Protein 5OFK (pdb70)

Secondary structure (DSSP, 8-state):
-----TTSPPHHHHTTTT-EEEEEE-GGGGG-HHHHHHHHHH-SEEEESSTTSHHHHEEEEETTEEEE--HHHHHHHHHHHHTT-EEEEEEEEESSSS-GGGGB-TTSPBPPHHHHHHHHHHHHHHHHHHTTTT-SEEEEEES-B-TTSTT-B---HHHHHHTTHHHHHHHHHHHHH-TTSEEEEEES-TTSHHHHHHHHHHHHHHHHTT----EEEE--EEESSSS-HHHHHHHHHHHTTSTT-EEEEEEEEEESS-TT-----SS--HHHHHHHHHHHHHHHHHHGGGTTTEEEEEES-SSGGG-HHHHHHTS----SSB-TTSPBPHHHHHHHHH-

Sequence (339 aa):
DKKMMPDWNIPSLYEESYKNDFRIGVAIPAKCLSNDTDRRRMVLKHFNSITAENEMKPESLLAGQTSSTGLNNYRFSSTADTTFVDDFANTTNNIGIRGHTLVWHSSQTTPDWFFKDSSSSGQRLTKDALLARLKQYIYDVVGRYKGKVYAWDVVNQAIDENNQSSDGYRRSTWYEEICGPEYIEKAFIWAHEADPNNAKLFYNDYNTEIISSKKRDFIYNMMVKNLKSSKKGIPIHGIGMQCCHINVNWPSVSSSEEIENSIKKLFSSSIPGIEIIHITQLDMSLYNYGSSENYSSSTPPQDLLQKQAQQKYKEELFTMLKKYTNVVKCVTFWGLKKDDYSWLRSSFNGKNDWPLLLFEDYSAKPAYWAVIEAS

Foldseek 3Di:
DFDADLPDAAQQVLCVVFAFEEAEDELVLLVDVVSLSLRLRHGQEYEHLQCLAQLNFFDQADQVATDGDCPSVVSVLVSNVVSNGAYERPALAELPNHDPCLQDHPVRHGDAQVVSLVRSLVSLLVSLLVCAPRHQEYQQAEAQFDLVDPLGGDPGPNCVRHNPVSVLSSQVSNCVSHVRHAYEHEYEPCLVPSNVVSVLVVVLVSVVVPRRHQEYEYQAAEALPDDALVSVLVSCVSNVPRPRYAYEPAEHWYWLDDPPDPDADPDDDVVSLVSLQVRLLVNLLSSSVVSVGHHYYYHHHQFQVGDPVCVVVVGGTGIDQAYPSNHGTSNVVSSSVSD

Solvent-accessible surface area: 13868 Å² total; per-residue (Å²): 169,121,123,30,65,64,138,26,59,18,2,52,77,35,0,140,134,28,11,110,0,0,0,1,0,23,34,122,1,15,104,62,128,24,1,92,132,3,0,54,41,2,8,31,0,0,0,0,21,54,30,0,12,4,68,31,1,3,56,16,40,67,103,125,13,22,68,49,137,29,89,65,1,33,70,0,2,79,10,0,58,102,45,139,23,15,0,1,0,3,0,3,2,26,75,39,52,17,31,102,75,3,12,79,54,72,101,47,122,131,18,93,81,115,41,0,15,63,25,0,80,64,2,0,82,60,0,1,32,118,7,118,57,101,2,48,0,1,1,0,1,3,22,3,2,23,39,102,51,117,65,0,46,45,100,13,36,6,33,106,22,1,21,57,45,6,3,39,61,0,0,58,30,0,57,97,14,3,77,114,3,87,0,0,0,0,1,67,55,1,16,59,65,112,3,18,64,48,0,40,68,14,0,77,85,12,54,92,132,61,13,23,0,44,0,1,0,0,1,6,50,11,11,6,60,105,2,58,8,66,65,0,44,55,0,0,112,50,0,38,67,4,110,59,10,24,0,2,1,1,9,0,1,0,12,3,10,80,207,82,34,112,94,99,55,96,98,34,34,145,106,30,8,86,92,0,8,123,20,0,78,95,1,0,59,11,0,68,140,36,38,114,9,0,75,0,0,0,2,14,5,4,6,0,60,43,5,76,13,48,102,130,76,61,36,56,1,3,0,1,6,5,45,67,50,19,30,26,0,40,0,0,122,8,0,27,106,12,59

Nearest PDB structures (foldseek):
  5ofl-assembly1_A  TM=1.002E+00  e=4.259E-74  Caldicellulosiruptor bescii DSM 6725
  5ofj-assembly1_A  TM=1.002E+00  e=1.482E-73  Caldicellulosiruptor bescii DSM 6725
  6d5c-assembly3_C  TM=1.000E+00  e=1.194E-67  Anaerocellum danielii
  8bbi-assembly2_B  TM=9.800E-01  e=4.459E-53  Pseudothermotoga thermarum DSM 5069
  7nl2-assembly2_B  TM=9.805E-01  e=2.648E-52  Pseudothermotoga thermarum DSM 5069

Radius of gyration: 19.67 Å; Cα contacts (8 Å, |Δi|>4): 689; chains: 1; bounding box: 50×52×48 Å

Organism: Caldicellulosiruptor bescii (strain ATCC BAA-1888 / DSM 6725 / KCTC 15123 / Z-1320) (NCBI:txid521460)

InterPro domains:
  IPR000556 Glycoside hydrolase, 48F [PF02011] (853-1475)
  IPR000556 Glycoside hydrolase, 48F [PR00844] (876-901)
  IPR000556 Glycoside hydrolase, 48F [PR00844] (902-919)
  IPR000556 Glycoside hydrolase, 48F [PR00844] (1016-1040)
  IPR000556 Glycoside hydrolase, 48F [PR00844] (1061-1088)
  IPR000556 Glycoside hydrolase, 48F [PR00844] (1132-1151)
  IPR000556 Glycoside hydrolase, 48F [PR00844] (1200-1223)
  IPR000556 Glycoside hydrolase, 48F [PR00844] (1246-1272)
  IPR000556 Glycoside hydrolase, 48F [PR00844] (1301-1321)
  IPR000556 Glycoside hydrolase, 48F [PR00844] (1408-1436)
  IPR001000 Glycoside hydrolase family 10 domain [PF00331] (45-371)
  IPR001000 Glycoside hydrolase family 10 domain [PS51760] (39-372)
  IPR001000 Glycoside hydrolase family 10 domain [SM00633] (86-373)
  IPR001956 Carbohydrate-binding module 3 [PF00942] (435-578)
  IPR001956 Carbohydrate-binding module 3 [PF00942] (634-777)
  IPR001956 Carbohydrate-binding module 3 [PS51172] (429-582)
  IPR001956 Carbohydrate-binding module 3 [PS51172] (628-781)
  IPR001956 Carbohydrate-binding module 3 [SM01067] (435-517)
  IPR001956 Carbohydrate-binding module 3 [SM01067] (634-716)
  IPR008928 Six-hairpin glycosidase superfamily [SSF48208] (851-1477)

CATH classification: 3.20.20.80

Structure (mmCIF, N/CA/C/O backbone):
data_5OFK
#
_entry.id   5OFK
#
_cell.length_a   183.611
_cell.length_b   183.611
_cell.length_c   56.235
_cell.angle_alpha   90.00
_cell.angle_beta   90.00
_cell.angle_gamma   90.00
#
_symmetry.space_group_name_H-M   'I 4 2 2'
#
loop_
_entity.id
_entity.type
_entity.pdbx_description
1 polymer 'Glycoside hydrolase family 48'
2 branched beta-D-xylopyranose-(1-4)-beta-D-xylopyranose-(1-4)-beta-D-xylopyranose-(1-4)-beta-D-xylopyranose-(1-4)-beta-D-xylopyranose-(1-4)-beta-D-xylopyranose-(1-4)-beta-D-xylopyranose
3 non-polymer 'SULFATE ION'
4 non-polymer (4S)-2-METHYL-2,4-PENTANEDIOL
5 non-polymer "PIPERAZINE-N,N'-BIS(2-ETHANESULFONIC ACID)"
6 water water
#
loop_
_atom_site.group_PDB
_atom_site.id
_atom_site.type_symbol
_atom_site.label_atom_id
_atom_site.label_alt_id
_atom_site.label_comp_id
_atom_site.label_asym_id
_atom_site.label_entity_id
_atom_site.label_seq_id
_atom_site.pdbx_PDB_ins_code
_atom_site.Cartn_x
_atom_site.Cartn_y
_atom_site.Cartn_z
_atom_site.occupancy
_atom_site.B_iso_or_equiv
_atom_site.auth_seq_id
_atom_site.auth_comp_id
_atom_site.auth_asym_id
_atom_site.auth_atom_id
_atom_site.pdbx_PDB_model_num
ATOM 1 N N . ASP A 1 1 ? 13.804 107.854 49.352 1.00 39.74 -2 ASP A N 1
ATOM 2 C CA . ASP A 1 1 ? 13.905 107.739 50.801 1.00 31.35 -2 ASP A CA 1
ATOM 3 C C . ASP A 1 1 ? 14.998 108.667 51.334 1.00 33.97 -2 ASP A C 1
ATOM 4 O O . ASP A 1 1 ? 15.781 109.216 50.561 1.00 52.27 -2 ASP A O 1
ATOM 9 N N . LYS A 1 2 ? 15.058 108.820 52.655 1.00 27.60 -1 LYS A N 1
ATOM 10 C CA A LYS A 1 2 ? 15.959 109.801 53.244 0.50 20.35 -1 LYS A CA 1
ATOM 11 C CA B LYS A 1 2 ? 15.960 109.793 53.257 0.50 20.29 -1 LYS A CA 1
ATOM 12 C C . LYS A 1 2 ? 17.411 109.362 53.089 1.00 18.52 -1 LYS A C 1
ATOM 13 O O . LYS A 1 2 ? 17.752 108.183 53.247 1.00 18.56 -1 LYS A O 1
ATOM 48 N N . MET A 1 3 ? 18.264 110.325 52.754 1.00 15.62 0 MET A N 1
ATOM 49 C CA A MET A 1 3 ? 19.686 110.074 52.519 0.61 16.80 0 MET A CA 1
ATOM 50 C CA B MET A 1 3 ? 19.686 110.072 52.520 0.39 15.71 0 MET A CA 1
ATOM 51 C C . MET A 1 3 ? 20.562 111.109 53.226 1.00 14.37 0 MET A C 1
ATOM 52 O O . MET A 1 3 ? 21.418 111.741 52.609 1.00 14.37 0 MET A O 1
ATOM 77 N N . PRO A 1 4 ? 20.390 111.292 54.530 1.00 13.56 1 PRO A N 1
ATOM 78 C CA . PRO A 1 4 ? 21.335 112.149 55.253 1.00 13.05 1 PRO A CA 1
ATOM 79 C C . PRO A 1 4 ? 22.688 111.474 55.280 1.00 15.32 1 PRO A C 1
ATOM 80 O O . PRO A 1 4 ? 22.780 110.243 55.336 1.00 16.81 1 PRO A O 1
ATOM 91 N N . ASP A 1 5 ? 23.750 112.273 55.225 1.00 12.88 2 ASP A N 1
ATOM 92 C CA . ASP A 1 5 ? 25.107 111.742 55.380 1.00 13.28 2 ASP A CA 1
ATOM 93 C C . ASP A 1 5 ? 25.684 112.309 56.665 1.00 12.35 2 ASP A C 1
ATOM 94 O O . ASP A 1 5 ? 25.990 113.501 56.752 1.00 13.02 2 ASP A O 1
ATOM 103 N N . TRP A 1 6 ? 25.801 111.457 57.672 1.00 12.93 3 TRP A N 1
ATOM 104 C CA . TRP A 1 6 ? 26.252 111.897 58.982 1.00 12.71 3 TRP A CA 1
ATOM 105 C C . TRP A 1 6 ? 27.751 112.144 59.054 1.00 14.69 3 TRP A C 1
ATOM 106 O O . TRP A 1 6 ? 28.236 112.619 60.096 1.00 12.41 3 TRP A O 1
ATOM 127 N N . ASN A 1 7 ? 28.498 111.867 57.984 1.00 12.44 4 ASN A N 1
ATOM 128 C CA . ASN A 1 7 ? 29.952 111.920 58.047 1.00 11.86 4 ASN A CA 1
ATOM 129 C C . ASN A 1 7 ? 30.591 113.032 57.227 1.00 13.08 4 ASN A C 1
ATOM 130 O O . ASN A 1 7 ? 31.819 113.168 57.256 1.00 16.33 4 ASN A O 1
ATOM 141 N N . ILE A 1 8 ? 29.814 113.830 56.510 1.00 12.03 5 ILE A N 1
ATOM 142 C CA . ILE A 1 8 ? 30.386 114.915 55.719 1.00 12.65 5 ILE A CA 1
ATOM 143 C C . ILE A 1 8 ? 30.749 116.073 56.651 1.00 11.46 5 ILE A C 1
ATOM 144 O O . ILE A 1 8 ? 30.290 116.124 57.807 1.00 12.28 5 ILE A O 1
ATOM 160 N N . PRO A 1 9 ? 31.554 117.029 56.211 1.00 11.00 6 PRO A N 1
ATOM 161 C CA . PRO A 1 9 ? 31.999 118.080 57.138 1.00 12.09 6 PRO A CA 1
ATOM 162 C C . PRO A 1 9 ? 30.845 118.859 57.763 1.00 12.26 6 PRO A C 1
ATOM 163 O O . PRO A 1 9 ? 29.858 119.206 57.104 1.00 11.11 6 PRO A O 1
ATOM 174 N N . SER A 1 10 ? 30.997 119.166 59.055 1.00 10.18 7 SER A N 1
ATOM 175 C CA . SER A 1 10 ? 30.043 120.012 59.753 1.00 10.52 7 SER A CA 1
ATOM 176 C C . SER A 1 10 ? 30.198 121.467 59.310 1.00 9.72 7 SER A C 1
ATOM 177 O O . SER A 1 10 ? 31.301 122.023 59.317 1.00 10.55 7 SER A O 1
ATOM 185 N N . LEU A 1 11 ? 29.078 122.092 58.959 1.00 9.48 8 LEU A N 1
ATOM 186 C CA . LEU A 1 11 ? 29.103 123.497 58.561 1.00 10.30 8 LEU A CA 1
ATOM 187 C C . LEU A 1 11 ? 29.696 124.376 59.665 1.00 9.16 8 LEU A C 1
ATOM 188 O O . LEU A 1 11 ? 30.637 125.147 59.433 1.00 10.34 8 LEU A O 1
ATOM 204 N N . TYR A 1 12 ? 29.137 124.317 60.887 1.00 10.26 9 TYR A N 1
ATOM 205 C CA . TYR A 1 12 ? 29.648 125.229 61.915 1.00 10.73 9 TYR A CA 1
ATOM 206 C C . TYR A 1 12 ? 31.094 124.920 62.259 1.00 11.14 9 TYR A C 1
ATOM 207 O O . TYR A 1 12 ? 31.884 125.838 62.507 1.00 10.86 9 TYR A O 1
ATOM 225 N N . GLU A 1 13 ? 31.479 123.644 62.277 1.00 10.66 10 GLU A N 1
ATOM 226 C CA A GLU A 1 13 ? 32.867 123.338 62.600 0.40 10.59 10 GLU A CA 1
ATOM 227 C CA B GLU A 1 13 ? 32.865 123.328 62.597 0.60 10.51 10 GLU A CA 1
ATOM 228 C C . GLU A 1 13 ? 33.808 123.919 61.557 1.00 12.20 10 GLU A C 1
ATOM 229 O O . GLU A 1 13 ? 34.892 124.402 61.898 1.00 12.36 10 GLU A O 1
ATOM 252 N N . SER A 1 14 ? 33.404 123.884 60.284 1.00 11.98 11 SER A N 1
ATOM 253 C CA . SER A 1 14 ? 34.217 124.418 59.200 1.00 11.60 11 SER A CA 1
ATOM 254 C C . SER A 1 14 ? 34.413 125.922 59.303 1.00 13.21 11 SER A C 1
ATOM 255 O O . SER A 1 14 ? 35.375 126.456 58.727 1.00 14.50 11 SER A O 1
ATOM 263 N N . TYR A 1 15 ? 33.536 126.615 60.047 1.00 12.01 12 TYR A N 1
ATOM 264 C CA . TYR A 1 15 ? 33.605 128.060 60.247 1.00 11.70 12 TYR A CA 1
ATOM 265 C C . TYR A 1 15 ? 33.882 128.437 61.708 1.00 11.24 12 TYR A C 1
ATOM 266 O O . TYR A 1 15 ? 33.640 129.576 62.127 1.00 12.78 12 TYR A O 1
ATOM 284 N N . LYS A 1 16 ? 34.421 127.518 62.508 1.00 13.26 13 LYS A N 1
ATOM 285 C CA . LYS A 1 16 ? 34.438 127.732 63.958 1.00 14.63 13 LYS A CA 1
ATOM 286 C C . LYS A 1 16 ? 35.283 128.930 64.372 1.00 14.91 13 LYS A C 1
ATOM 287 O O . LYS A 1 16 ? 35.020 129.532 65.419 1.00 17.43 13 LYS A O 1
ATOM 306 N N . ASN A 1 17 ? 36.292 129.279 63.595 1.00 15.75 14 ASN A N 1
ATOM 307 C CA . ASN A 1 17 ? 37.107 130.441 63.908 1.00 18.17 14 ASN A CA 1
ATOM 308 C C . ASN A 1 17 ? 36.615 131.705 63.233 1.00 18.31 14 ASN A C 1
ATOM 309 O O . ASN A 1 17 ? 37.236 132.762 63.403 1.00 21.49 14 ASN A O 1
ATOM 320 N N . ASP A 1 18 ? 35.508 131.628 62.493 1.00 12.88 15 ASP A N 1
ATOM 321 C CA . ASP A 1 18 ? 35.010 132.751 61.710 1.00 13.66 15 ASP A CA 1
ATOM 322 C C . ASP A 1 18 ? 33.732 133.331 62.295 1.00 13.62 15 ASP A C 1
ATOM 323 O O . ASP A 1 18 ? 33.684 134.517 62.632 1.00 14.55 15 ASP A O 1
ATOM 332 N N . PHE A 1 19 ? 32.686 132.519 62.418 1.00 11.70 16 PHE A N 1
ATOM 333 C CA . PHE A 1 19 ? 31.390 132.969 62.909 1.00 11.16 16 PHE A CA 1
ATOM 334 C C . PHE A 1 19 ? 30.514 131.754 63.171 1.00 10.30 16 PHE A C 1
ATOM 335 O O . PHE A 1 19 ? 30.764 130.673 62.630 1.00 11.15 16 PHE A O 1
ATOM 352 N N . ARG A 1 20 ? 29.499 131.924 64.021 1.00 9.77 17 ARG A N 1
ATOM 353 C CA . ARG A 1 20 ? 28.533 130.855 64.204 1.00 10.25 17 ARG A CA 1
ATOM 354 C C . ARG A 1 20 ? 27.802 130.606 62.900 1.00 10.43 17 ARG A C 1
ATOM 355 O O . ARG A 1 20 ? 27.671 131.509 62.065 1.00 9.77 17 ARG A O 1
ATOM 376 N N . ILE A 1 21 ? 27.331 129.368 62.720 1.00 9.65 18 ILE A N 1
ATOM 377 C CA . ILE A 1 21 ? 26.489 128.993 61.591 1.00 8.77 18 ILE A CA 1
ATOM 378 C C . ILE A 1 21 ? 25.184 128.483 62.184 1.00 9.67 18 ILE A C 1
ATOM 379 O O . ILE A 1 21 ? 25.192 127.505 62.948 1.00 9.84 18 ILE A O 1
ATOM 395 N N . GLY A 1 22 ? 24.062 129.126 61.834 1.00 9.09 19 GLY A N 1
ATOM 396 C CA . GLY A 1 22 ? 22.787 128.823 62.437 1.00 9.09 19 GLY A CA 1
ATOM 397 C C . GLY A 1 22 ? 21.746 128.389 61.425 1.00 8.52 19 GLY A C 1
ATOM 398 O O . GLY A 1 22 ? 21.920 128.488 60.200 1.00 8.89 19 GLY A O 1
ATOM 402 N N . VAL A 1 23 ? 20.638 127.895 61.965 1.00 8.12 20 VAL A N 1
ATOM 403 C CA . VAL A 1 23 ? 19.506 127.475 61.143 1.00 9.19 20 VAL A CA 1
ATOM 404 C C . VAL A 1 23 ? 18.191 127.846 61.815 1.00 9.41 20 VAL A C 1
ATOM 405 O O . VAL A 1 23 ? 18.029 127.716 63.037 1.00 8.98 20 VAL A O 1
ATOM 418 N N . ALA A 1 24 ? 17.251 128.312 61.004 1.00 7.90 21 ALA A N 1
ATOM 419 C CA . ALA A 1 24 ? 15.873 128.515 61.437 1.00 8.37 21 ALA A CA 1
ATOM 420 C C . ALA A 1 24 ? 15.099 127.223 61.272 1.00 8.66 21 ALA A C 1
ATOM 421 O O . ALA A 1 24 ? 15.127 126.612 60.202 1.00 9.64 21 ALA A O 1
ATOM 428 N N . ILE A 1 25 ? 14.369 126.848 62.322 1.00 8.70 22 ILE A N 1
ATOM 429 C CA . ILE A 1 25 ? 13.595 125.614 62.300 1.00 8.91 22 ILE A CA 1
ATOM 430 C C . ILE A 1 25 ? 12.266 125.826 62.985 1.00 8.59 22 ILE A C 1
ATOM 431 O O . ILE A 1 25 ? 12.156 126.593 63.953 1.00 9.64 22 ILE A O 1
ATOM 447 N N . PRO A 1 26 ? 11.235 125.122 62.520 1.00 8.95 23 PRO A N 1
ATOM 448 C CA . PRO A 1 26 ? 9.955 125.074 63.216 1.00 10.94 23 PRO A CA 1
ATOM 449 C C . PRO A 1 26 ? 9.960 123.985 64.282 1.00 10.71 23 PRO A C 1
ATOM 450 O O . PRO A 1 26 ? 10.848 123.135 64.361 1.00 11.13 23 PRO A O 1
ATOM 461 N N . ALA A 1 27 ? 8.903 124.001 65.094 1.00 11.59 24 ALA A N 1
ATOM 462 C CA . ALA A 1 27 ? 8.845 123.118 66.258 1.00 13.68 24 ALA A CA 1
ATOM 463 C C . ALA A 1 27 ? 8.893 121.644 65.867 1.00 13.10 24 ALA A C 1
ATOM 464 O O . ALA A 1 27 ? 9.460 120.837 66.611 1.00 14.11 24 ALA A O 1
ATOM 471 N N . LYS A 1 28 ? 8.317 121.279 64.717 1.00 13.19 25 LYS A N 1
ATOM 472 C CA . LYS A 1 28 ? 8.312 119.874 64.322 1.00 15.40 25 LYS A CA 1
ATOM 473 C C . LYS A 1 28 ? 9.724 119.299 64.283 1.00 14.30 25 LYS A C 1
ATOM 474 O O . LYS A 1 28 ? 9.909 118.103 64.566 1.00 15.80 25 LYS A O 1
ATOM 493 N N . CYS A 1 29 ? 10.743 120.121 63.968 1.00 12.86 26 CYS A N 1
ATOM 494 C CA . CYS A 1 29 ? 12.098 119.595 63.869 1.00 12.25 26 CYS A CA 1
ATOM 495 C C . CYS A 1 29 ? 12.612 119.114 65.215 1.00 18.63 26 CYS A C 1
ATOM 496 O O . CYS A 1 29 ? 13.460 118.219 65.267 1.00 37.78 26 CYS A O 1
ATOM 504 N N . LEU A 1 30 ? 12.120 119.696 66.311 1.00 15.09 27 LEU A N 1
ATOM 505 C CA . LEU A 1 30 ? 12.598 119.317 67.630 1.00 16.97 27 LEU A CA 1
ATOM 506 C C . LEU A 1 30 ? 12.084 117.952 68.054 1.00 25.41 27 LEU A C 1
ATOM 507 O O . LEU A 1 30 ? 12.592 117.391 69.025 1.00 38.14 27 LEU A O 1
ATOM 523 N N . SER A 1 31 ? 11.081 117.415 67.370 1.00 18.23 28 SER A N 1
ATOM 524 C CA . SER A 1 31 ? 10.560 116.097 67.718 1.00 21.66 28 SER A CA 1
ATOM 525 C C . SER A 1 31 ? 10.783 115.083 66.601 1.00 25.77 28 SER A C 1
ATOM 526 O O . SER A 1 31 ? 10.139 114.027 66.583 1.00 30.23 28 SER A O 1
ATOM 534 N N . ASN A 1 32 ? 11.691 115.377 65.670 1.00 14.81 29 ASN A N 1
ATOM 535 C CA . ASN A 1 32 ? 12.000 114.485 64.562 1.00 13.34 29 ASN A CA 1
ATOM 536 C C . ASN A 1 32 ? 13.464 114.094 64.707 1.00 13.45 29 ASN A C 1
ATOM 537 O O . ASN A 1 32 ? 14.331 114.966 64.763 1.00 13.26 29 ASN A O 1
ATOM 548 N N . ASP A 1 33 ? 13.747 112.799 64.829 1.00 14.97 30 ASP A N 1
ATOM 549 C CA . ASP A 1 33 ? 15.117 112.407 65.164 1.00 14.81 30 ASP A CA 1
ATOM 550 C C . ASP A 1 33 ? 16.106 112.808 64.073 1.00 13.14 30 ASP A C 1
ATOM 551 O O . ASP A 1 33 ? 17.245 113.202 64.379 1.00 14.43 30 ASP A O 1
ATOM 560 N N . THR A 1 34 ? 15.724 112.667 62.796 1.00 12.91 31 THR A N 1
ATOM 561 C CA . THR A 1 34 ? 16.660 113.036 61.735 1.00 14.02 31 THR A CA 1
ATOM 562 C C . THR A 1 34 ? 16.910 114.540 61.725 1.00 13.42 31 THR A C 1
ATOM 563 O O . THR A 1 34 ? 18.052 114.992 61.577 1.00 12.91 31 THR A O 1
ATOM 574 N N . ASP A 1 35 ? 15.848 115.340 61.843 1.00 12.95 32 ASP A N 1
ATOM 575 C CA . ASP A 1 35 ? 16.022 116.788 61.857 1.00 11.55 32 ASP A CA 1
ATOM 576 C C . ASP A 1 35 ? 16.911 117.223 63.012 1.00 11.77 32 ASP A C 1
ATOM 577 O O . ASP A 1 35 ? 17.803 118.068 62.843 1.00 11.59 32 ASP A O 1
ATOM 586 N N . ARG A 1 36 ? 16.651 116.688 64.207 1.00 11.03 33 ARG A N 1
ATOM 587 C CA A ARG A 1 36 ? 17.414 117.079 65.383 0.45 10.85 33 ARG A CA 1
ATOM 588 C CA B ARG A 1 36 ? 17.417 117.074 65.388 0.55 10.78 33 ARG A CA 1
ATOM 589 C C . ARG A 1 36 ? 18.892 116.764 65.201 1.00 10.44 33 ARG A C 1
ATOM 590 O O . ARG A 1 36 ? 19.767 117.582 65.526 1.00 10.91 33 ARG A O 1
ATOM 629 N N . ARG A 1 37 ? 19.194 115.564 64.703 1.00 12.37 34 ARG A N 1
ATOM 630 C CA . ARG A 1 37 ? 20.588 115.170 64.535 1.00 11.66 34 ARG A CA 1
ATOM 631 C C . ARG A 1 37 ? 21.263 116.049 63.489 1.00 11.46 34 ARG A C 1
ATOM 632 O O . ARG A 1 37 ? 22.423 116.456 63.663 1.00 11.85 34 ARG A O 1
ATOM 653 N N . MET A 1 38 ? 20.543 116.382 62.412 1.00 10.19 35 MET A N 1
ATOM 654 C CA . MET A 1 38 ? 21.112 117.223 61.361 1.00 11.68 35 MET A CA 1
ATOM 655 C C . MET A 1 38 ? 21.364 118.633 61.856 1.00 9.95 35 MET A C 1
ATOM 656 O O . MET A 1 38 ? 22.404 119.223 61.540 1.00 10.51 35 MET A O 1
ATOM 670 N N . VAL A 1 39 ? 20.418 119.188 62.623 1.00 9.49 36 VAL A N 1
ATOM 671 C CA . VAL A 1 39 ? 20.609 120.503 63.230 1.00 9.48 36 VAL A CA 1
ATOM 672 C C . VAL A 1 39 ? 21.854 120.511 64.088 1.00 9.81 36 VAL A C 1
ATOM 673 O O . VAL A 1 39 ? 22.699 121.401 63.964 1.00 10.66 36 VAL A O 1
ATOM 686 N N . LEU A 1 40 ? 21.993 119.520 64.974 1.00 10.25 37 LEU A N 1
ATOM 687 C CA . LEU A 1 40 ? 23.120 119.545 65.892 1.00 10.43 37 LEU A CA 1
ATOM 688 C C . LEU A 1 40 ? 24.436 119.209 65.202 1.00 10.35 37 LEU A C 1
ATOM 689 O O . LEU A 1 40 ? 25.501 119.606 65.688 1.00 11.67 37 LEU A O 1
ATOM 705 N N . LYS A 1 41 ? 24.399 118.444 64.099 1.00 10.05 38 LYS A N 1
ATOM 706 C CA . LYS A 1 41 ? 25.620 118.166 63.358 1.00 9.13 38 LYS A CA 1
ATOM 707 C C . LYS A 1 41 ? 26.215 119.440 62.777 1.00 11.11 38 LYS A C 1
ATOM 708 O O . LYS A 1 41 ? 27.440 119.637 62.823 1.00 10.69 38 LYS A O 1
ATOM 727 N N . HIS A 1 42 ? 25.376 120.292 62.185 1.00 10.14 39 HIS A N 1
ATOM 728 C CA . HIS A 1 42 ? 25.845 121.372 61.325 1.00 10.07 39 HIS A CA 1
ATOM 729 C C . HIS A 1 42 ? 25.759 122.762 61.925 1.00 9.53 39 HIS A C 1
ATOM 730 O O . HIS A 1 42 ? 26.418 123.665 61.407 1.00 9.43 39 HIS A O 1
ATOM 744 N N . PHE A 1 43 ? 24.956 122.972 62.956 1.00 8.90 40 PHE A N 1
ATOM 745 C CA . PHE A 1 43 ? 24.634 124.330 63.393 1.00 8.94 40 PHE A CA 1
ATOM 746 C C . PHE A 1 43 ? 24.924 124.517 64.869 1.00 9.60 40 PHE A C 1
ATOM 747 O O . PHE A 1 43 ? 24.634 123.635 65.677 1.00 9.78 40 PHE A O 1
ATOM 764 N N . ASN A 1 44 ? 25.501 125.668 65.223 1.00 9.35 41 ASN A N 1
ATOM 765 C CA . ASN A 1 44 ? 25.734 126.040 66.619 1.00 8.96 41 ASN A CA 1
ATOM 766 C C . ASN A 1 44 ? 24.906 127.260 67.039 1.00 9.49 41 ASN A C 1
ATOM 767 O O . ASN A 1 44 ? 25.166 127.897 68.070 1.00 9.58 41 ASN A O 1
ATOM 778 N N . SER A 1 45 ? 23.857 127.553 66.283 1.00 9.22 42 SER A N 1
ATOM 779 C CA . SER A 1 45 ? 22.831 128.520 66.623 1.00 8.55 42 SER A CA 1
ATOM 780 C C . SER A 1 45 ? 21.547 128.071 65.938 1.00 9.02 42 SER A C 1
ATOM 781 O O . SER A 1 45 ? 21.585 127.485 64.854 1.00 8.59 42 SER A O 1
ATOM 789 N N . ILE A 1 46 ? 20.418 128.292 66.602 1.00 8.06 43 ILE A N 1
ATOM 790 C CA . ILE A 1 46 ? 19.111 128.133 65.981 1.00 7.77 43 ILE A CA 1
ATOM 791 C C . ILE A 1 46 ? 18.299 129.407 66.179 1.00 8.77 43 ILE A C 1
ATOM 792 O O . ILE A 1 46 ? 18.539 130.205 67.104 1.00 9.52 43 ILE A O 1
ATOM 808 N N . THR A 1 47 ? 17.304 129.569 65.299 1.00 8.04 44 THR A N 1
ATOM 809 C CA . THR A 1 47 ? 16.256 130.566 65.435 1.00 8.52 44 THR A CA 1
ATOM 810 C C . THR A 1 47 ? 14.942 129.829 65.293 1.00 7.68 44 THR A C 1
ATOM 811 O O . THR A 1 47 ? 14.822 128.945 64.430 1.00 9.34 44 THR A O 1
ATOM 822 N N . ALA A 1 48 ? 13.955 1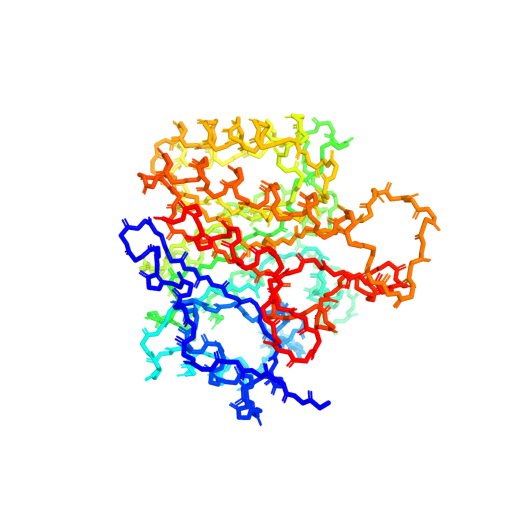30.156 66.142 1.00 8.76 45 ALA A N 1
ATOM 823 C CA . ALA A 1 48 ? 12.629 129.606 65.928 1.00 8.89 45 ALA A CA 1
ATOM 824 C C . ALA A 1 48 ? 12.006 130.281 64.712 1.00 8.52 45 ALA A C 1
ATOM 825 O O . ALA A 1 48 ? 11.982 131.507 64.613 1.00 9.21 45 ALA A O 1
ATOM 832 N N . GLU A 1 49 ? 11.542 129.484 63.753 1.00 8.59 46 GLU A N 1
ATOM 833 C CA . GLU A 1 49 ? 11.035 130.069 62.513 1.00 8.28 46 GLU A CA 1
ATOM 834 C C . GLU A 1 49 ? 9.808 130.940 62.747 1.00 8.57 46 GLU A C 1
ATOM 835 O O . GLU A 1 49 ? 9.628 131.987 62.102 1.00 9.13 46 GLU A O 1
ATOM 847 N N . ASN A 1 50 ? 8.943 130.513 63.667 1.00 8.97 47 ASN A N 1
ATOM 848 C CA . ASN A 1 50 ? 7.724 131.255 63.990 1.00 9.09 47 ASN A CA 1
ATOM 849 C C . ASN A 1 50 ? 7.393 131.308 65.458 1.00 8.89 47 ASN A C 1
ATOM 850 O O . ASN A 1 50 ? 6.618 132.193 65.866 1.00 8.59 47 ASN A O 1
ATOM 861 N N . GLU A 1 51 ? 7.941 130.408 66.258 1.00 9.05 48 GLU A N 1
ATOM 862 C CA . GLU A 1 51 ? 7.414 130.093 67.576 1.00 8.98 48 GLU A CA 1
ATOM 863 C C . GLU A 1 51 ? 7.806 131.109 68.643 1.00 8.87 48 GLU A C 1
ATOM 864 O O . GLU A 1 51 ? 7.355 130.967 69.785 1.00 10.14 48 GLU A O 1
ATOM 876 N N . MET A 1 52 ? 8.625 132.106 68.321 1.00 8.72 49 MET A N 1
ATOM 877 C CA . MET A 1 52 ? 8.947 133.170 69.253 1.00 8.10 49 MET A CA 1
ATOM 878 C C . MET A 1 52 ? 8.462 134.527 68.759 1.00 7.81 49 MET A C 1
ATOM 879 O O . MET A 1 52 ? 8.797 135.547 69.358 1.00 8.35 49 MET A O 1
ATOM 893 N N . LYS A 1 53 ? 7.645 134.547 67.718 1.00 8.52 50 LYS A N 1
ATOM 894 C CA . LYS A 1 53 ? 7.012 135.764 67.253 1.00 8.73 50 LYS A CA 1
ATOM 895 C C . LYS A 1 53 ? 5.840 136.140 68.155 1.00 8.59 50 LYS A C 1
ATOM 896 O O . LYS A 1 53 ? 5.293 135.305 68.876 1.00 9.11 50 LYS A O 1
ATOM 915 N N . PRO A 1 54 ? 5.389 137.397 68.106 1.00 8.54 51 PRO A N 1
ATOM 916 C CA . PRO A 1 54 ? 4.315 137.822 69.030 1.00 9.32 51 PRO A CA 1
ATOM 917 C C . PRO A 1 54 ? 3.053 136.985 68.964 1.00 9.99 51 PRO A C 1
ATOM 918 O O . PRO A 1 54 ? 2.519 136.604 70.014 1.00 10.01 51 PRO A O 1
ATOM 929 N N . GLU A 1 55 ? 2.550 136.665 67.773 1.00 8.76 52 GLU A N 1
ATOM 930 C CA . GLU A 1 55 ? 1.321 135.883 67.720 1.00 9.87 52 GLU A CA 1
ATOM 931 C C . GLU A 1 55 ? 1.488 134.518 68.358 1.00 9.52 52 GLU A C 1
ATOM 932 O O . GLU A 1 55 ? 0.497 133.943 68.795 1.00 10.95 52 GLU A O 1
ATOM 944 N N . SER A 1 56 ? 2.717 133.984 68.401 1.00 9.27 53 SER A N 1
ATOM 945 C CA . SER A 1 56 ? 2.963 132.664 68.990 1.00 9.87 53 SER A CA 1
ATOM 946 C C . SER A 1 56 ? 3.029 132.712 70.506 1.00 9.66 53 SER A C 1
ATOM 947 O O . SER A 1 56 ? 2.578 131.763 71.169 1.00 12.63 53 SER A O 1
ATOM 955 N N . LEU A 1 57 ? 3.619 133.768 71.058 1.00 8.79 54 LEU A N 1
ATOM 956 C CA . LEU A 1 57 ? 3.754 133.892 72.504 1.00 9.38 54 LEU A CA 1
ATOM 957 C C . LEU A 1 57 ? 2.542 134.513 73.172 1.00 10.26 54 LEU A C 1
ATOM 958 O O . LEU A 1 57 ? 2.316 134.280 74.371 1.00 10.73 54 LEU A O 1
ATOM 974 N N . LEU A 1 58 ? 1.754 135.286 72.435 1.00 11.01 55 LEU A N 1
ATOM 975 C CA . LEU A 1 58 ? 0.568 135.915 73.004 1.00 10.04 55 LEU A CA 1
ATOM 976 C C . LEU A 1 58 ? -0.586 134.931 73.000 1.00 12.69 55 LEU A C 1
ATOM 977 O O . LEU A 1 58 ? -0.852 134.280 71.989 1.00 13.46 55 LEU A O 1
ATOM 993 N N . ALA A 1 59 ? -1.267 134.810 74.125 1.00 11.63 56 ALA A N 1
ATOM 994 C CA . ALA A 1 59 ? -2.489 134.032 74.195 1.00 11.96 56 ALA A CA 1
ATOM 995 C C . ALA A 1 59 ? -3.731 134.899 74.205 1.00 11.03 56 ALA A C 1
ATOM 996 O O . ALA A 1 59 ? -4.796 134.431 73.803 1.00 12.35 56 ALA A O 1
ATOM 1003 N N . GLY A 1 60 ? -3.651 136.121 74.705 1.00 12.14 57 GLY A N 1
ATOM 1004 C CA . GLY A 1 60 ? -4.824 136.953 74.816 1.00 10.45 57 GLY A CA 1
ATOM 1005 C C . GLY A 1 60 ? -4.540 138.136 75.715 1.00 10.70 57 GLY A C 1
ATOM 1006 O O . GLY A 1 60 ? -3.397 138.415 76.058 1.00 11.45 57 GLY A O 1
ATOM 1010 N N . GLN A 1 61 ? -5.604 138.822 76.080 1.00 12.80 58 GLN A N 1
ATOM 1011 C CA . GLN A 1 61 ? -5.500 139.955 76.991 1.00 12.87 58 GLN A CA 1
ATOM 1012 C C . GLN A 1 61 ? -6.731 139.976 77.869 1.00 14.46 58 GLN A C 1
ATOM 1013 O O . GLN A 1 61 ? -7.775 139.381 77.557 1.00 14.54 58 GLN A O 1
ATOM 1027 N N . THR A 1 62 ? -6.578 140.648 79.004 1.00 14.47 59 THR A N 1
ATOM 1028 C CA . THR A 1 62 ? -7.683 141.116 79.819 1.00 20.57 59 THR A CA 1
ATOM 1029 C C . THR A 1 62 ? -7.449 142.584 80.149 1.00 14.21 59 THR A C 1
ATOM 1030 O O . THR A 1 62 ? -6.469 143.193 79.744 1.00 16.83 59 THR A O 1
ATOM 1041 N N A SER A 1 63 ? -8.370 143.146 80.934 0.56 26.70 60 SER A N 1
ATOM 1042 N N B SER A 1 63 ? -8.364 143.167 80.926 0.44 24.54 60 SER A N 1
ATOM 1043 C CA A SER A 1 63 ? -8.250 144.538 81.338 0.56 28.97 60 SER A CA 1
ATOM 1044 C CA B SER A 1 63 ? -8.190 144.566 81.289 0.44 27.25 60 SER A CA 1
ATOM 1045 C C A SER A 1 63 ? -7.022 144.794 82.200 0.56 26.34 60 SER A C 1
ATOM 1046 C C B SER A 1 63 ? -6.923 144.793 82.099 0.44 26.65 60 SER A C 1
ATOM 1047 O O A SER A 1 63 ? -6.663 145.960 82.392 0.56 33.48 60 SER A O 1
ATOM 1048 O O B SER A 1 63 ? -6.425 145.924 82.139 0.44 28.30 60 SER A O 1
ATOM 1063 N N . THR A 1 64 ? -6.360 143.751 82.719 1.00 14.99 61 THR A N 1
ATOM 1064 C CA . THR A 1 64 ? -5.131 143.971 83.463 1.00 12.91 61 THR A CA 1
ATOM 1065 C C . THR A 1 64 ? -3.878 143.741 82.650 1.00 13.72 61 THR A C 1
ATOM 1066 O O . THR A 1 64 ? -2.795 144.061 83.131 1.00 17.80 61 THR A O 1
ATOM 1077 N N . GLY A 1 65 ? -3.977 143.205 81.452 1.00 13.18 62 GLY A N 1
ATOM 1078 C CA . GLY A 1 65 ? -2.812 143.100 80.596 1.00 16.05 62 GLY A CA 1
ATOM 1079 C C . GLY A 1 65 ? -2.792 141.806 79.805 1.00 11.35 62 GLY A C 1
ATOM 1080 O O . GLY A 1 65 ? -3.813 141.157 79.587 1.00 13.09 62 GLY A O 1
ATOM 1084 N N . LEU A 1 66 ? -1.598 141.416 79.394 1.00 12.46 63 LEU A N 1
ATOM 1085 C CA . LEU A 1 66 ? -1.413 140.335 78.447 1.00 10.19 63 LEU A CA 1
ATOM 1086 C C . LEU A 1 66 ? -1.337 138.972 79.120 1.00 12.06 63 LEU A C 1
ATOM 1087 O O . LEU A 1 66 ? -0.862 138.831 80.258 1.00 13.12 63 LEU A O 1
ATOM 1103 N N A ASN A 1 67 ? -1.846 137.962 78.406 0.52 11.28 64 ASN A N 1
ATOM 1104 N N B ASN A 1 67 ? -1.795 137.954 78.399 0.48 10.08 64 ASN A N 1
ATOM 1105 C CA A ASN A 1 67 ? -1.717 136.541 78.710 0.52 11.93 64 ASN A CA 1
ATOM 1106 C CA B ASN A 1 67 ? -1.636 136.560 78.775 0.48 11.10 64 ASN A CA 1
ATOM 1107 C C A ASN A 1 67 ? -0.789 135.921 77.679 0.52 11.11 64 ASN A C 1
ATOM 1108 C C B ASN A 1 67 ? -0.848 135.860 77.686 0.48 10.84 64 ASN A C 1
ATOM 1109 O O A ASN A 1 67 ? -0.764 136.359 76.526 0.52 10.73 64 ASN A O 1
ATOM 1110 O O B ASN A 1 67 ? -0.984 136.180 76.505 0.48 9.60 64 ASN A O 1
ATOM 1131 N N . TYR A 1 68 ? -0.031 134.901 78.101 1.00 10.28 65 TYR A N 1
ATOM 1132 C CA . TYR A 1 68 ? 0.992 134.306 77.266 1.00 10.25 65 TYR A CA 1
ATOM 1133 C C . TYR A 1 68 ? 0.825 132.797 77.189 1.00 10.25 65 TYR A C 1
ATOM 1134 O O . TYR A 1 68 ? 0.146 132.170 78.001 1.00 11.68 65 TYR A O 1
ATOM 1152 N N . ARG A 1 69 ? 1.468 132.232 76.180 1.00 10.41 66 ARG A N 1
ATOM 1153 C CA . ARG A 1 69 ? 1.582 130.793 75.992 1.00 9.74 66 ARG A CA 1
ATOM 1154 C C . ARG A 1 69 ? 3.038 130.528 75.629 1.00 10.77 66 ARG A C 1
ATOM 1155 O O . ARG A 1 69 ? 3.501 130.878 74.536 1.00 11.87 66 ARG A O 1
ATOM 1176 N N . PHE A 1 70 ? 3.776 129.970 76.583 1.00 11.07 67 PHE A N 1
ATOM 1177 C CA . PHE A 1 70 ? 5.221 129.837 76.469 1.00 10.52 67 PHE A CA 1
ATOM 1178 C C . PHE A 1 70 ? 5.716 128.409 76.255 1.00 11.25 67 PHE A C 1
ATOM 1179 O O . PHE A 1 70 ? 6.921 128.218 76.046 1.00 11.70 67 PHE A O 1
ATOM 1196 N N . SER A 1 71 ? 4.857 127.391 76.323 1.00 10.98 68 SER A N 1
ATOM 1197 C CA A SER A 1 71 ? 5.350 126.018 76.380 0.48 11.85 68 SER A CA 1
ATOM 1198 C CA B SER A 1 71 ? 5.350 126.017 76.378 0.52 11.95 68 SER A CA 1
ATOM 1199 C C . SER A 1 71 ? 6.184 125.651 75.158 1.00 12.07 68 SER A C 1
ATOM 1200 O O . SER A 1 71 ? 7.262 125.057 75.288 1.00 12.28 68 SER A O 1
ATOM 1215 N N . THR A 1 72 ? 5.692 125.952 73.953 1.00 11.21 69 THR A N 1
ATOM 1216 C CA . THR A 1 72 ? 6.466 125.599 72.761 1.00 10.90 69 THR A CA 1
ATOM 1217 C C . THR A 1 72 ? 7.762 126.397 72.691 1.00 12.38 69 THR A C 1
ATOM 1218 O O . THR A 1 72 ? 8.822 125.845 72.367 1.00 11.97 69 THR A O 1
ATOM 1229 N N . ALA A 1 73 ? 7.708 127.687 72.995 1.00 10.90 70 ALA A N 1
ATOM 1230 C CA . ALA A 1 73 ? 8.920 128.481 72.957 1.00 10.70 70 ALA A CA 1
ATOM 1231 C C . ALA A 1 73 ? 9.930 127.985 73.984 1.00 10.66 70 ALA A C 1
ATOM 1232 O O . ALA A 1 73 ? 11.142 127.991 73.725 1.00 11.79 70 ALA A O 1
ATOM 1239 N N . ASP A 1 74 ? 9.456 127.575 75.161 1.00 11.71 71 ASP A N 1
ATOM 1240 C CA . ASP A 1 74 ? 10.343 126.982 76.160 1.00 11.50 71 ASP A CA 1
ATOM 1241 C C . ASP A 1 74 ? 11.101 125.793 75.591 1.00 11.71 71 ASP A C 1
ATOM 1242 O O . ASP A 1 74 ? 12.275 125.588 75.921 1.00 12.06 71 ASP A O 1
ATOM 1251 N N A THR A 1 75 ? 10.431 124.956 74.783 0.57 11.35 72 THR A N 1
ATOM 1252 N N B THR A 1 75 ? 10.440 124.981 74.769 0.43 11.07 72 THR A N 1
ATOM 1253 C CA A THR A 1 75 ? 11.126 123.806 74.205 0.57 10.43 72 THR A CA 1
ATOM 1254 C CA B THR A 1 75 ? 11.094 123.808 74.199 0.43 10.65 72 THR A CA 1
ATOM 1255 C C A THR A 1 75 ? 12.297 124.245 73.344 0.57 10.92 72 THR A C 1
ATOM 1256 C C B THR A 1 75 ? 12.239 124.191 73.262 0.43 11.44 72 THR A C 1
ATOM 1257 O O A THR A 1 75 ? 13.361 123.618 73.383 0.57 12.64 72 THR A O 1
ATOM 1258 O O B THR A 1 75 ? 13.223 123.449 73.153 0.43 10.99 72 THR A O 1
ATOM 1279 N N . PHE A 1 76 ? 12.132 125.326 72.567 1.00 11.35 73 PHE A N 1
ATOM 1280 C CA . PHE A 1 76 ? 13.228 125.804 71.729 1.00 9.79 73 PHE A CA 1
ATOM 1281 C C . PHE A 1 76 ? 14.407 126.269 72.576 1.00 10.04 73 PHE A C 1
ATOM 1282 O O . PHE A 1 76 ? 15.564 125.912 72.310 1.00 10.66 73 PHE A O 1
ATOM 1299 N N . VAL A 1 77 ? 14.135 127.075 73.603 1.00 9.82 74 VAL A N 1
ATOM 1300 C CA . VAL A 1 77 ? 15.218 127.622 74.404 1.00 10.81 74 VAL A CA 1
ATOM 1301 C C . VAL A 1 77 ? 15.914 126.511 75.178 1.00 11.93 74 VAL A C 1
ATOM 1302 O O . VAL A 1 77 ? 17.145 126.468 75.249 1.00 12.08 74 VAL A O 1
ATOM 1315 N N A ASP A 1 78 ? 15.145 125.587 75.760 0.70 12.01 75 ASP A N 1
ATOM 1316 N N B ASP A 1 78 ? 15.141 125.577 75.727 0.30 11.61 75 ASP A N 1
ATOM 1317 C CA A ASP A 1 78 ? 15.746 124.447 76.442 0.70 11.43 75 ASP A CA 1
ATOM 1318 C CA B ASP A 1 78 ? 15.732 124.451 76.434 0.30 11.10 75 ASP A CA 1
ATOM 1319 C C A ASP A 1 78 ? 16.571 123.588 75.492 0.70 11.27 75 ASP A C 1
ATOM 1320 C C B ASP A 1 78 ? 16.558 123.575 75.500 0.30 10.48 75 ASP A C 1
ATOM 1321 O O A ASP A 1 78 ? 17.652 123.108 75.865 0.70 12.25 75 ASP A O 1
ATOM 1322 O O B ASP A 1 78 ? 17.626 123.080 75.887 0.30 10.36 75 ASP A O 1
ATOM 1339 N N . PHE A 1 79 ? 16.082 123.361 74.271 1.00 11.38 76 PHE A N 1
ATOM 1340 C CA . PHE A 1 79 ? 16.834 122.554 73.314 1.00 11.59 76 PHE A CA 1
ATOM 1341 C C . PHE A 1 79 ? 18.188 123.196 73.034 1.00 11.92 76 PHE A C 1
ATOM 1342 O O . PHE A 1 79 ? 19.232 122.525 73.031 1.00 11.61 76 PHE A O 1
ATOM 1359 N N . ALA A 1 80 ? 18.206 124.510 72.803 1.00 11.23 77 ALA A N 1
ATOM 1360 C CA . ALA A 1 80 ? 19.470 125.193 72.550 1.00 10.10 77 ALA A CA 1
ATOM 1361 C C . ALA A 1 80 ? 20.377 125.112 73.771 1.00 10.89 77 ALA A C 1
ATOM 1362 O O . ALA A 1 80 ? 21.560 124.753 73.667 1.00 11.01 77 ALA A O 1
ATOM 1369 N N . ASN A 1 81 ? 19.839 125.411 74.955 1.00 10.04 78 ASN A N 1
ATOM 1370 C CA . ASN A 1 81 ? 20.688 125.478 76.133 1.00 11.71 78 ASN A CA 1
ATOM 1371 C C . ASN A 1 81 ? 21.248 124.106 76.497 1.00 12.06 78 ASN A C 1
ATOM 1372 O O . ASN A 1 81 ? 22.439 123.985 76.804 1.00 12.22 78 ASN A O 1
ATOM 1383 N N A THR A 1 82 ? 20.410 123.069 76.465 0.53 10.84 79 THR A N 1
ATOM 1384 N N B THR A 1 82 ? 20.417 123.061 76.490 0.47 10.61 79 THR A N 1
ATOM 1385 C CA A THR A 1 82 ? 20.875 121.741 76.849 0.53 10.34 79 THR A CA 1
ATOM 1386 C CA B THR A 1 82 ? 20.935 121.755 76.887 0.47 10.87 79 THR A CA 1
ATOM 1387 C C A THR A 1 82 ? 21.902 121.200 75.868 0.53 11.07 79 THR A C 1
ATOM 1388 C C B THR A 1 82 ? 21.889 121.166 75.859 0.47 11.07 79 THR A C 1
ATOM 1389 O O A THR A 1 82 ? 22.758 120.395 76.249 0.53 11.03 79 THR A O 1
ATOM 1390 O O B THR A 1 82 ? 22.679 120.282 76.206 0.47 11.39 79 THR A O 1
ATOM 1411 N N . ASN A 1 83 ? 21.835 121.621 74.612 1.00 9.86 80 ASN A N 1
ATOM 1412 C CA . ASN A 1 83 ? 22.760 121.177 73.579 1.00 10.89 80 ASN A CA 1
ATOM 1413 C C . ASN A 1 83 ? 23.928 122.123 73.367 1.00 10.96 80 ASN A C 1
ATOM 1414 O O . ASN A 1 83 ? 24.692 121.952 72.403 1.00 12.06 80 ASN A O 1
ATOM 1425 N N . ASN A 1 84 ? 24.119 123.099 74.250 1.00 10.35 81 ASN A N 1
ATOM 1426 C CA . ASN A 1 84 ? 25.285 123.990 74.175 1.00 10.85 81 ASN A CA 1
ATOM 1427 C C . ASN A 1 84 ? 25.378 124.743 72.854 1.00 12.35 81 ASN A C 1
ATOM 1428 O O . ASN A 1 84 ? 26.478 124.950 72.313 1.00 12.22 81 ASN A O 1
ATOM 1439 N N . ILE A 1 85 ? 24.233 125.220 72.346 1.00 9.78 82 ILE A N 1
ATOM 1440 C CA . ILE A 1 85 ? 24.216 126.064 71.164 1.00 10.03 82 ILE A CA 1
ATOM 1441 C C . ILE A 1 85 ? 23.444 127.328 71.493 1.00 9.36 82 ILE A C 1
ATOM 1442 O O . ILE A 1 85 ? 22.695 127.394 72.469 1.00 10.21 82 ILE A O 1
ATOM 1458 N N . GLY A 1 86 ? 23.625 128.327 70.668 1.00 9.59 83 GLY A N 1
ATOM 1459 C CA . GLY A 1 86 ? 22.871 129.544 70.871 1.00 10.75 83 GLY A CA 1
ATOM 1460 C C . GLY A 1 86 ? 21.479 129.474 70.279 1.00 9.23 83 GLY A C 1
ATOM 1461 O O . GLY A 1 86 ? 21.196 128.711 69.354 1.00 9.45 83 GLY A O 1
ATOM 1465 N N . ILE A 1 87 ? 20.591 130.293 70.838 1.00 9.11 84 ILE A N 1
ATOM 1466 C CA . ILE A 1 87 ? 19.306 130.573 70.199 1.00 9.37 84 ILE A CA 1
ATOM 1467 C C . ILE A 1 87 ? 19.137 132.080 70.028 1.00 9.86 84 ILE A C 1
ATOM 1468 O O . ILE A 1 87 ? 19.264 132.843 70.988 1.00 9.53 84 ILE A O 1
ATOM 1484 N N . ARG A 1 88 ? 18.899 132.504 68.787 1.00 9.82 85 ARG A N 1
ATOM 1485 C CA . ARG A 1 88 ? 18.501 133.877 68.501 1.00 8.57 85 ARG A CA 1
ATOM 1486 C C . ARG A 1 88 ? 16.995 133.995 68.688 1.00 8.60 85 ARG A C 1
ATOM 1487 O O . ARG A 1 88 ? 16.228 133.230 68.095 1.00 9.13 85 ARG A O 1
ATOM 1508 N N . GLY A 1 89 ? 16.564 134.946 69.509 1.00 8.59 86 GLY A N 1
ATOM 1509 C CA . GLY A 1 89 ? 15.158 135.205 69.712 1.00 9.56 86 GLY A CA 1
ATOM 1510 C C . GLY A 1 89 ? 14.600 136.055 68.601 1.00 9.47 86 GLY A C 1
ATOM 1511 O O . GLY A 1 89 ? 15.099 137.151 68.354 1.00 9.74 86 GLY A O 1
ATOM 1515 N N . HIS A 1 90 ? 13.571 135.570 67.920 1.00 8.86 87 HIS A N 1
ATOM 1516 C CA . HIS A 1 90 ? 12.971 136.258 66.784 1.00 9.12 87 HIS A CA 1
ATOM 1517 C C . HIS A 1 90 ? 11.462 136.219 66.964 1.00 8.31 87 HIS A C 1
ATOM 1518 O O . HIS A 1 90 ? 10.882 135.130 66.945 1.00 8.46 87 HIS A O 1
ATOM 1532 N N . THR A 1 91 ? 10.805 137.368 67.190 1.00 8.49 88 THR A N 1
ATOM 1533 C CA . THR A 1 91 ? 11.324 138.735 67.211 1.00 8.53 88 THR A CA 1
ATOM 1534 C C . THR A 1 91 ? 10.320 139.484 68.111 1.00 8.24 88 THR A C 1
ATOM 1535 O O . THR A 1 91 ? 9.142 139.118 68.167 1.00 8.09 88 THR A O 1
ATOM 1547 N N . LEU A 1 92 ? 10.772 140.507 68.839 1.00 8.31 89 LEU A N 1
ATOM 1548 C CA . LEU A 1 92 ? 9.911 141.133 69.852 1.00 8.18 89 LEU A CA 1
ATOM 1549 C C . LEU A 1 92 ? 8.875 142.101 69.280 1.00 9.55 89 LEU A C 1
ATOM 1550 O O . LEU A 1 92 ? 7.769 142.213 69.836 1.00 9.77 89 LEU A O 1
ATOM 1566 N N . VAL A 1 93 ? 9.222 142.836 68.226 1.00 8.95 90 VAL A N 1
ATOM 1567 C CA . VAL A 1 93 ? 8.403 143.924 67.685 1.00 8.68 90 VAL A CA 1
ATOM 1568 C C . VAL A 1 93 ? 8.400 143.793 66.168 1.00 8.73 90 VAL A C 1
ATOM 1569 O O . VAL A 1 93 ? 9.459 143.887 65.540 1.00 9.37 90 VAL A O 1
ATOM 1582 N N . TRP A 1 94 ? 7.215 143.633 65.572 1.00 10.26 91 TRP A N 1
ATOM 1583 C CA . TRP A 1 94 ? 7.103 143.434 64.129 1.00 9.54 91 TRP A CA 1
ATOM 1584 C C . TRP A 1 94 ? 5.687 143.732 63.694 1.00 9.12 91 TRP A C 1
ATOM 1585 O O . TRP A 1 94 ? 4.739 143.362 64.391 1.00 10.88 91 TRP A O 1
ATOM 1606 N N . HIS A 1 95 ? 5.552 144.408 62.545 1.00 9.40 92 HIS A N 1
ATOM 1607 C CA . HIS A 1 95 ? 4.228 144.690 61.996 1.00 10.31 92 HIS A CA 1
ATOM 1608 C C . HIS A 1 95 ? 3.504 143.435 61.537 1.00 10.04 92 HIS A C 1
ATOM 1609 O O . HIS A 1 95 ? 2.277 143.464 61.386 1.00 13.56 92 HIS A O 1
ATOM 1623 N N A SER A 1 96 ? 4.226 142.355 61.269 0.73 9.60 93 SER A N 1
ATOM 1624 N N B SER A 1 96 ? 4.224 142.347 61.287 0.27 9.21 93 SER A N 1
ATOM 1625 C CA A SER A 1 96 ? 3.634 141.098 60.859 0.73 9.12 93 SER A CA 1
ATOM 1626 C CA B SER A 1 96 ? 3.625 141.103 60.838 0.27 9.41 93 SER A CA 1
ATOM 1627 C C A SER A 1 96 ? 3.558 140.140 62.044 0.73 8.51 93 SER A C 1
ATOM 1628 C C B SER A 1 96 ? 3.634 140.082 61.968 0.27 10.47 93 SER A C 1
ATOM 1629 O O A SER A 1 96 ? 4.262 140.288 63.047 0.73 9.58 93 SER A O 1
ATOM 1630 O O B SER A 1 96 ? 4.487 140.119 62.862 0.27 10.17 93 SER A O 1
ATOM 1645 N N . GLN A 1 97 ? 2.681 139.158 61.903 1.00 9.58 94 GLN A N 1
ATOM 1646 C CA . GLN A 1 97 ? 2.584 138.062 62.866 1.00 8.96 94 GLN A CA 1
ATOM 1647 C C . GLN A 1 97 ? 2.467 138.589 64.291 1.00 9.16 94 GLN A C 1
ATOM 1648 O O . GLN A 1 97 ? 3.015 138.030 65.244 1.00 9.65 94 GLN A O 1
ATOM 1662 N N A THR A 1 98 ? 1.690 139.660 64.435 0.98 9.54 95 THR A N 1
ATOM 1663 N N B THR A 1 98 ? 1.651 139.628 64.434 0.02 9.26 95 THR A N 1
ATOM 1664 C CA A THR A 1 98 ? 1.241 140.189 65.712 0.98 9.52 95 THR A CA 1
ATOM 1665 C CA B THR A 1 98 ? 1.241 140.189 65.710 0.02 9.42 95 THR A CA 1
ATOM 1666 C C A THR A 1 98 ? -0.263 140.379 65.558 0.98 9.20 95 THR A C 1
ATOM 1667 C C B THR A 1 98 ? -0.253 140.470 65.616 0.02 9.89 95 THR A C 1
ATOM 1668 O O A THR A 1 98 ? -0.707 141.038 64.592 0.98 11.31 95 THR A O 1
ATOM 1669 O O B THR A 1 98 ? -0.675 141.252 64.754 0.02 10.21 95 THR A O 1
ATOM 1690 N N . PRO A 1 99 ? -1.086 139.868 66.464 1.00 9.21 96 PRO A N 1
ATOM 1691 C CA . PRO A 1 99 ? -2.543 140.026 66.278 1.00 10.22 96 PRO A CA 1
ATOM 1692 C C . PRO A 1 99 ? -2.974 141.477 66.409 1.00 10.55 96 PRO A C 1
ATOM 1693 O O . PRO A 1 99 ? -2.434 142.235 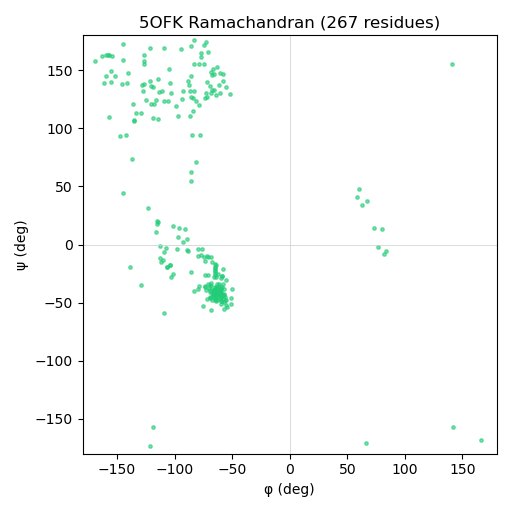67.218 1.00 10.91 96 PRO A O 1
ATOM 1704 N N . ASP A 1 100 ? -4.000 141.865 65.641 1.00 10.58 97 ASP A N 1
ATOM 1705 C CA . ASP A 1 100 ? -4.452 143.243 65.701 1.00 11.32 97 ASP A CA 1
ATOM 1706 C C . ASP A 1 100 ? -5.021 143.599 67.063 1.00 11.30 97 ASP A C 1
ATOM 1707 O O . ASP A 1 100 ? -4.985 144.777 67.433 1.00 11.78 97 ASP A O 1
ATOM 1716 N N . TRP A 1 101 ? -5.513 142.616 67.839 1.00 10.48 98 TRP A N 1
ATOM 1717 C CA . TRP A 1 101 ? -6.009 142.942 69.169 1.00 10.48 98 TRP A CA 1
ATOM 1718 C C . TRP A 1 101 ? -4.903 143.439 70.084 1.00 11.85 98 TRP A C 1
ATOM 1719 O O . TRP A 1 101 ? -5.202 144.108 71.083 1.00 10.59 98 TRP A O 1
ATOM 1740 N N . PHE A 1 102 ? -3.647 143.161 69.769 1.00 10.81 99 PHE A N 1
ATOM 1741 C CA . PHE A 1 102 ? -2.551 143.696 70.568 1.00 10.53 99 PHE A CA 1
ATOM 1742 C C . PHE A 1 102 ? -2.571 145.214 70.594 1.00 11.77 99 PHE A C 1
ATOM 1743 O O . PHE A 1 102 ? -2.131 145.816 71.571 1.00 12.79 99 PHE A O 1
ATOM 1760 N N . PHE A 1 103 ? -3.112 145.850 69.558 1.00 11.90 100 PHE A N 1
ATOM 1761 C CA . PHE A 1 103 ? -3.149 147.303 69.459 1.00 11.17 100 PHE A CA 1
ATOM 1762 C C . PHE A 1 103 ? -4.461 147.881 69.927 1.00 12.87 100 PHE A C 1
ATOM 1763 O O . PHE A 1 103 ? -4.700 149.066 69.700 1.00 14.01 100 PHE A O 1
ATOM 1780 N N . LYS A 1 104 ? -5.277 147.078 70.613 1.00 10.64 101 LYS A N 1
ATOM 1781 C CA . LYS A 1 104 ? -6.593 147.465 71.085 1.00 13.67 101 LYS A CA 1
ATOM 1782 C C . LYS A 1 104 ? -6.717 147.192 72.579 1.00 13.42 101 LYS A C 1
ATOM 1783 O O . LYS A 1 104 ? -6.043 146.319 73.129 1.00 13.57 101 LYS A O 1
ATOM 1802 N N . ASP A 1 105 ? -7.611 147.933 73.224 1.00 15.67 102 ASP A N 1
ATOM 1803 C CA . ASP A 1 105 ? -7.966 147.640 74.607 1.00 17.44 102 ASP A CA 1
ATOM 1804 C C . ASP A 1 105 ? -8.936 146.461 74.661 1.00 25.63 102 ASP A C 1
ATOM 1805 O O . ASP A 1 105 ? -9.331 145.892 73.634 1.00 21.47 102 ASP A O 1
ATOM 1814 N N A SER A 1 106 ? -9.309 146.070 75.882 0.33 29.25 103 SER A N 1
ATOM 1815 N N B SER A 1 106 ? -9.318 146.084 75.884 0.67 34.71 103 SER A N 1
ATOM 1816 C CA A SER A 1 106 ? -10.190 144.924 76.071 0.33 29.52 103 SER A CA 1
ATOM 1817 C CA B SER A 1 106 ? -10.180 144.928 76.095 0.67 32.49 103 SER A CA 1
ATOM 1818 C C A SER A 1 106 ? -11.565 145.131 75.451 0.33 28.72 103 SER A C 1
ATOM 1819 C C B SER A 1 106 ? -11.587 145.128 75.546 0.67 29.20 103 SER A C 1
ATOM 1820 O O A SER A 1 106 ? -12.328 144.163 75.343 0.33 34.15 103 SER A O 1
ATOM 1821 O O B SER A 1 106 ? -12.370 144.172 75.549 0.67 42.40 103 SER A O 1
ATOM 1836 N N A SER A 1 107 ? -11.898 146.352 75.038 0.33 26.58 104 SER A N 1
ATOM 1837 N N B SER A 1 107 ? -11.923 146.322 75.055 0.67 28.59 104 SER A N 1
ATOM 1838 C CA A SER A 1 107 ? -13.186 146.654 74.430 0.33 28.06 104 SER A CA 1
ATOM 1839 C CA B SER A 1 107 ? -13.213 146.570 74.422 0.67 29.33 104 SER A CA 1
ATOM 1840 C C A SER A 1 107 ? -13.104 146.837 72.916 0.33 29.47 104 SER A C 1
ATOM 1841 C C B SER A 1 107 ? -13.106 146.827 72.919 0.67 32.58 104 SER A C 1
ATOM 1842 O O A SER A 1 107 ? -14.085 147.265 72.300 0.33 27.30 104 SER A O 1
ATOM 1843 O O B SER A 1 107 ? -14.070 147.305 72.312 0.67 31.43 104 SER A O 1
ATOM 1858 N N . GLY A 1 108 ? -11.964 146.525 72.302 1.00 23.42 105 GLY A N 1
ATOM 1859 C CA . GLY A 1 108 ? -11.814 146.630 70.861 1.00 22.82 105 GLY A CA 1
ATOM 1860 C C . GLY A 1 108 ? -11.391 147.984 70.342 1.00 20.34 105 GLY A C 1
ATOM 1861 O O . GLY A 1 108 ? -11.216 148.144 69.124 1.00 19.95 105 GLY A O 1
ATOM 1865 N N . GLN A 1 109 ? -11.197 148.967 71.218 1.00 22.03 106 GLN A N 1
ATOM 1866 C CA . GLN A 1 109 ? -10.811 150.297 70.777 1.00 22.42 106 GLN A C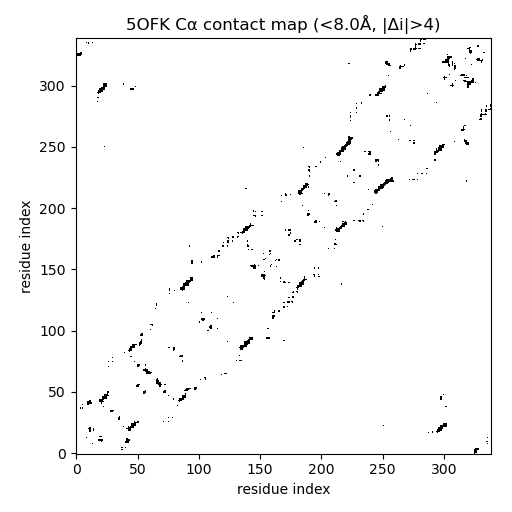A 1
ATOM 1867 C C . GLN A 1 109 ? -9.295 150.416 70.683 1.00 16.08 106 GLN A C 1
ATOM 1868 O O . GLN A 1 109 ? -8.568 149.938 71.549 1.00 17.98 106 GLN A O 1
ATOM 1882 N N . ARG A 1 110 ? -8.836 151.103 69.645 1.00 16.16 107 ARG A N 1
ATOM 1883 C CA . ARG A 1 110 ? -7.410 151.304 69.441 1.00 17.98 107 ARG A CA 1
ATOM 1884 C C . ARG A 1 110 ? -6.776 151.952 70.672 1.00 15.11 107 ARG A C 1
ATOM 1885 O O . ARG A 1 110 ? -7.319 152.898 71.262 1.00 17.66 107 ARG A O 1
ATOM 1906 N N . LEU A 1 111 ? -5.627 151.430 71.070 1.00 15.04 108 LEU A N 1
ATOM 1907 C CA . LEU A 1 111 ? -4.906 151.991 72.199 1.00 14.17 108 LEU A CA 1
ATOM 1908 C C . LEU A 1 111 ? -4.367 153.378 71.867 1.00 14.72 108 LEU A C 1
ATOM 1909 O O . LEU A 1 111 ? -4.005 153.679 70.720 1.00 14.72 108 LEU A O 1
ATOM 1925 N N . THR A 1 112 ? -4.295 154.211 72.905 1.00 16.62 109 THR A N 1
ATOM 1926 C CA . THR A 1 112 ? -3.558 155.457 72.814 1.00 16.12 109 THR A CA 1
ATOM 1927 C C . THR A 1 112 ? -2.059 155.170 72.779 1.00 15.86 109 THR A C 1
ATOM 1928 O O . THR A 1 112 ? -1.586 154.071 73.103 1.00 14.84 109 THR A O 1
ATOM 1939 N N . LYS A 1 113 ? -1.300 156.192 72.401 1.00 16.07 110 LYS A N 1
ATOM 1940 C CA . LYS A 1 113 ? 0.152 156.073 72.390 1.00 13.27 110 LYS A CA 1
ATOM 1941 C C . LYS A 1 113 ? 0.670 155.660 73.756 1.00 15.79 110 LYS A C 1
ATOM 1942 O O . LYS A 1 113 ? 1.477 154.736 73.873 1.00 14.02 110 LYS A O 1
ATOM 1961 N N . ASP A 1 114 ? 0.197 156.324 74.813 1.00 15.15 111 ASP A N 1
ATOM 1962 C CA . ASP A 1 114 ? 0.702 155.997 76.138 1.00 14.65 111 ASP A CA 1
ATOM 1963 C C . ASP A 1 114 ? 0.357 154.566 76.510 1.00 15.04 111 ASP A C 1
ATOM 1964 O O . ASP A 1 114 ? 1.183 153.854 77.096 1.00 13.95 111 ASP A O 1
ATOM 1973 N N . ALA A 1 115 ? -0.857 154.124 76.189 1.00 15.26 112 ALA A N 1
ATOM 1974 C CA . ALA A 1 115 ? -1.269 152.778 76.573 1.00 13.86 112 ALA A CA 1
ATOM 1975 C C . ALA A 1 115 ? -0.521 151.716 75.768 1.00 13.07 112 ALA A C 1
ATOM 1976 O O . ALA A 1 115 ? -0.178 150.645 76.298 1.00 12.82 112 ALA A O 1
ATOM 1983 N N . LEU A 1 116 ? -0.271 151.979 74.484 1.00 12.11 113 LEU A N 1
ATOM 1984 C CA . LEU A 1 116 ? 0.470 151.009 73.684 1.00 12.76 113 LEU A CA 1
ATOM 1985 C C . LEU A 1 116 ? 1.921 150.926 74.118 1.00 12.70 113 LEU A C 1
ATOM 1986 O O . LEU A 1 116 ? 2.495 149.834 74.165 1.00 11.83 113 LEU A O 1
ATOM 2002 N N . LEU A 1 117 ? 2.553 152.070 74.414 1.00 12.07 114 LEU A N 1
ATOM 2003 C CA . LEU A 1 117 ? 3.927 152.012 74.908 1.00 13.48 114 LEU A CA 1
ATOM 2004 C C . LEU A 1 117 ? 3.998 151.266 76.239 1.00 12.37 114 LEU A C 1
ATOM 2005 O O . LEU A 1 117 ? 4.942 150.502 76.481 1.00 13.06 114 LEU A O 1
ATOM 2021 N N . ALA A 1 118 ? 3.008 151.460 77.117 1.00 13.70 115 ALA A N 1
ATOM 2022 C CA . ALA A 1 118 ? 2.985 150.687 78.358 1.00 12.12 115 ALA A CA 1
ATOM 2023 C C . ALA A 1 118 ? 2.853 149.189 78.077 1.00 12.35 115 ALA A C 1
ATOM 2024 O O . ALA A 1 118 ? 3.491 148.349 78.735 1.00 11.97 115 ALA A O 1
ATOM 2031 N N . ARG A 1 119 ? 2.035 148.834 77.089 1.00 12.27 116 ARG A N 1
ATOM 2032 C CA . ARG A 1 119 ? 1.897 147.426 76.713 1.00 10.92 116 ARG A CA 1
ATOM 2033 C C . ARG A 1 119 ? 3.191 146.869 76.105 1.00 10.60 116 ARG A C 1
ATOM 2034 O O . ARG A 1 119 ? 3.572 145.711 76.363 1.00 11.19 116 ARG A O 1
ATOM 2055 N N . LEU A 1 120 ? 3.886 147.673 75.295 1.00 10.41 117 LEU A N 1
ATOM 2056 C CA . LEU A 1 120 ? 5.173 147.249 74.739 1.00 10.64 117 LEU A CA 1
ATOM 2057 C C . LEU A 1 120 ? 6.175 146.947 75.845 1.00 11.85 117 LEU A C 1
ATOM 2058 O O . LEU A 1 120 ? 6.892 145.942 75.794 1.00 10.89 117 LEU A O 1
ATOM 2074 N N . LYS A 1 121 ? 6.248 147.823 76.846 1.00 9.97 118 LYS A N 1
ATOM 2075 C CA . LYS A 1 121 ? 7.148 147.584 77.967 1.00 10.82 118 LYS A CA 1
ATOM 2076 C C . LYS A 1 121 ? 6.781 146.295 78.696 1.00 11.38 118 LYS A C 1
ATOM 2077 O O . LYS A 1 121 ? 7.656 145.482 79.026 1.00 10.84 118 LYS A O 1
ATOM 2096 N N . GLN A 1 122 ? 5.486 146.087 78.939 1.00 10.87 119 GLN A N 1
ATOM 2097 C CA . GLN A 1 122 ? 5.039 144.860 79.609 1.00 11.21 119 GLN A CA 1
ATOM 2098 C C . GLN A 1 122 ? 5.437 143.619 78.822 1.00 10.15 119 GLN A C 1
ATOM 2099 O O . GLN A 1 122 ? 6.026 142.672 79.364 1.00 10.77 119 GLN A O 1
ATOM 2113 N N . TYR A 1 123 ? 5.163 143.639 77.519 1.00 10.12 120 TYR A N 1
ATOM 2114 C CA . TYR A 1 123 ? 5.473 142.509 76.654 1.00 10.04 120 TYR A CA 1
ATOM 2115 C C . TYR A 1 123 ? 6.966 142.198 76.660 1.00 10.83 120 TYR A C 1
ATOM 2116 O O . TYR A 1 123 ? 7.371 141.044 76.855 1.00 9.57 120 TYR A O 1
ATOM 2134 N N . ILE A 1 124 ? 7.810 143.208 76.432 1.00 10.39 121 ILE A N 1
ATOM 2135 C CA . ILE A 1 124 ? 9.248 142.965 76.395 1.00 10.79 121 ILE A CA 1
ATOM 2136 C C . ILE A 1 124 ? 9.762 142.508 77.757 1.00 10.28 121 ILE A C 1
ATOM 2137 O O . ILE A 1 124 ? 10.555 141.564 77.850 1.00 9.97 121 ILE A O 1
ATOM 2153 N N . TYR A 1 125 ? 9.353 143.183 78.828 1.00 10.14 122 TYR A N 1
ATOM 2154 C CA . TYR A 1 125 ? 9.795 142.751 80.154 1.00 9.84 122 TYR A CA 1
ATOM 2155 C C . TYR A 1 125 ? 9.410 141.297 80.422 1.00 12.08 122 TYR A C 1
ATOM 2156 O O . TYR A 1 125 ? 10.219 140.513 80.938 1.00 11.11 122 TYR A O 1
ATOM 2174 N N . ASP A 1 126 ? 8.191 140.906 80.061 1.00 9.76 123 ASP A N 1
ATOM 2175 C CA . ASP A 1 126 ? 7.738 139.535 80.319 1.00 9.71 123 ASP A CA 1
ATOM 2176 C C . ASP A 1 126 ? 8.476 138.510 79.456 1.00 10.61 123 ASP A C 1
ATOM 2177 O O . ASP A 1 126 ? 8.916 137.463 79.960 1.00 11.25 123 ASP A O 1
ATOM 2186 N N . VAL A 1 127 ? 8.619 138.780 78.158 1.00 9.61 124 VAL A N 1
ATOM 2187 C CA . VAL A 1 127 ? 9.218 137.794 77.262 1.00 9.35 124 VAL A CA 1
ATOM 2188 C C . VAL A 1 127 ? 10.729 137.726 77.450 1.00 9.66 124 VAL A C 1
ATOM 2189 O O . VAL A 1 127 ? 11.301 136.640 77.603 1.00 9.71 124 VAL A O 1
ATOM 2202 N N . VAL A 1 128 ? 11.403 138.874 77.364 1.00 10.18 125 VAL A N 1
ATOM 2203 C CA . VAL A 1 128 ? 12.848 138.868 77.563 1.00 10.91 125 VAL A CA 1
ATOM 2204 C C . VAL A 1 128 ? 13.185 138.432 78.981 1.00 11.24 125 VAL A C 1
ATOM 2205 O O . VAL A 1 128 ? 14.166 137.707 79.205 1.00 10.89 125 VAL A O 1
ATOM 2218 N N . GLY A 1 129 ? 12.373 138.843 79.950 1.00 11.40 126 GLY A N 1
ATOM 2219 C CA . GLY A 1 129 ? 12.616 138.427 81.320 1.00 11.90 126 GLY A CA 1
ATOM 2220 C C . GLY A 1 129 ? 12.520 136.923 81.508 1.00 11.43 126 GLY A C 1
ATOM 2221 O O . GLY A 1 129 ? 13.324 136.333 82.237 1.00 12.24 126 GLY A O 1
ATOM 2225 N N . ARG A 1 130 ? 11.537 136.274 80.863 1.00 11.04 127 ARG A N 1
ATOM 2226 C CA . ARG A 1 130 ? 11.380 134.839 81.053 1.00 10.35 127 ARG A CA 1
ATOM 2227 C C . ARG A 1 130 ? 12.643 134.119 80.635 1.00 10.75 127 ARG A C 1
ATOM 2228 O O . ARG A 1 130 ? 13.062 133.145 81.277 1.00 12.46 127 ARG A O 1
ATOM 2249 N N . TYR A 1 131 ? 13.257 134.576 79.549 1.00 10.43 128 TYR A N 1
ATOM 2250 C CA . TYR A 1 131 ? 14.388 133.888 78.947 1.00 10.62 128 TYR A CA 1
ATOM 2251 C C . TYR A 1 131 ? 15.728 134.530 79.295 1.00 10.64 128 TYR A C 1
ATOM 2252 O O . TYR A 1 131 ? 16.739 134.224 78.663 1.00 11.57 128 TYR A O 1
ATOM 2270 N N . LYS A 1 132 ? 15.749 135.381 80.312 1.00 11.71 129 LYS A N 1
ATOM 2271 C CA . LYS A 1 132 ? 16.948 136.104 80.701 1.00 11.96 129 LYS A CA 1
ATOM 2272 C C . LYS A 1 132 ? 18.118 135.155 80.896 1.00 11.30 129 LYS A C 1
ATOM 2273 O O . LYS A 1 132 ? 18.003 134.121 81.569 1.00 13.44 129 LYS A O 1
ATOM 2292 N N . GLY A 1 133 ? 19.231 135.497 80.261 1.00 11.11 130 GLY A N 1
ATOM 2293 C CA . GLY A 1 133 ? 20.436 134.698 80.325 1.00 13.12 130 GLY A CA 1
ATOM 2294 C C . GLY A 1 133 ? 20.481 133.512 79.380 1.00 13.93 130 GLY A C 1
ATOM 2295 O O . GLY A 1 133 ? 21.530 132.864 79.276 1.00 16.06 130 GLY A O 1
ATOM 2299 N N . LYS A 1 134 ? 19.388 133.182 78.701 1.00 11.19 131 LYS A N 1
ATOM 2300 C CA . LYS A 1 134 ? 19.306 131.972 77.898 1.00 10.05 131 LYS A CA 1
ATOM 2301 C C . LYS A 1 134 ? 19.274 132.232 76.406 1.00 11.46 131 LYS A C 1
ATOM 2302 O O . LYS A 1 134 ? 19.465 131.288 75.639 1.00 11.07 131 LYS A O 1
ATOM 2321 N N . VAL A 1 135 ? 19.047 133.470 75.984 1.00 11.68 132 VAL A N 1
ATOM 2322 C CA . VAL A 1 135 ? 18.913 133.851 74.583 1.00 10.92 132 VAL A CA 1
ATOM 2323 C C . VAL A 1 135 ? 20.027 134.850 74.286 1.00 11.71 132 VAL A C 1
ATOM 2324 O O . VAL A 1 135 ? 20.013 135.987 74.796 1.00 13.86 132 VAL A O 1
ATOM 2337 N N . TYR A 1 136 ? 21.028 134.429 73.518 1.00 11.31 133 TYR A N 1
ATOM 2338 C CA . TYR A 1 136 ? 22.218 135.263 73.371 1.00 11.14 133 TYR A CA 1
ATOM 2339 C C . TYR A 1 136 ? 21.983 136.515 72.555 1.00 10.84 133 TYR A C 1
ATOM 2340 O O . TYR A 1 136 ? 22.701 137.511 72.728 1.00 12.73 133 TYR A O 1
ATOM 2358 N N . ALA A 1 137 ? 21.007 136.493 71.660 1.00 11.21 134 ALA A N 1
ATOM 2359 C CA . ALA A 1 137 ? 20.749 137.606 70.763 1.00 10.36 134 ALA A CA 1
ATOM 2360 C C . ALA A 1 137 ? 19.251 137.668 70.535 1.00 9.12 134 ALA A C 1
ATOM 2361 O O . ALA A 1 137 ? 18.609 136.630 70.348 1.00 11.31 134 ALA A O 1
ATOM 2368 N N . TRP A 1 138 ? 18.701 138.876 70.539 1.00 8.91 135 TRP A N 1
ATOM 2369 C CA . TRP A 1 138 ? 17.307 139.102 70.170 1.00 10.09 135 TRP A CA 1
ATOM 2370 C C . TRP A 1 138 ? 17.216 140.026 68.961 1.00 9.98 135 TRP A C 1
ATOM 2371 O O . TRP A 1 138 ? 17.873 141.072 68.923 1.00 9.33 135 TRP A O 1
ATOM 2392 N N . ASP A 1 139 ? 16.358 139.671 68.008 1.00 9.31 136 ASP A N 1
ATOM 2393 C CA . ASP A 1 139 ? 15.840 140.610 67.007 1.00 7.95 136 ASP A CA 1
ATOM 2394 C C . ASP A 1 139 ? 14.763 141.414 67.734 1.00 8.10 136 ASP A C 1
ATOM 2395 O O . ASP A 1 139 ? 13.604 140.991 67.861 1.00 9.11 136 ASP A O 1
ATOM 2404 N N . VAL A 1 140 ? 15.160 142.571 68.263 1.00 8.80 137 VAL A N 1
ATOM 2405 C CA . VAL A 1 140 ? 14.235 143.371 69.065 1.00 9.08 137 VAL A CA 1
ATOM 2406 C C . VAL A 1 140 ? 13.188 144.007 68.176 1.00 9.20 137 VAL A C 1
ATOM 2407 O O . VAL A 1 140 ? 11.986 143.953 68.467 1.00 9.22 137 VAL A O 1
ATOM 2420 N N . VAL A 1 141 ? 13.619 144.614 67.068 1.00 8.28 138 VAL A N 1
ATOM 2421 C CA . VAL A 1 141 ? 12.702 145.193 66.098 1.00 9.16 138 VAL A CA 1
ATOM 2422 C C . VAL A 1 141 ? 13.029 144.639 64.725 1.00 8.09 138 VAL A C 1
ATOM 2423 O O . VAL A 1 141 ? 14.204 144.590 64.331 1.00 9.14 138 VAL A O 1
ATOM 2436 N N . ASN A 1 142 ? 11.981 144.202 64.026 1.00 8.21 139 ASN A N 1
ATOM 2437 C CA . ASN A 1 142 ? 12.053 143.592 62.703 1.00 8.43 139 ASN A CA 1
ATOM 2438 C C . ASN A 1 142 ? 11.328 144.492 61.699 1.00 8.17 139 ASN A C 1
ATOM 2439 O O . ASN A 1 142 ? 10.143 144.828 61.874 1.00 8.71 139 ASN A O 1
ATOM 2450 N N . GLN A 1 143 ? 12.044 144.892 60.637 1.00 9.23 140 GLN A N 1
ATOM 2451 C CA . GLN A 1 143 ? 11.415 145.462 59.434 1.00 8.54 140 GLN A CA 1
ATOM 2452 C C . GLN A 1 143 ? 10.622 146.739 59.707 1.00 8.76 140 GLN A C 1
ATOM 2453 O O . GLN A 1 143 ? 9.503 146.922 59.214 1.00 9.41 140 GLN A O 1
ATOM 2467 N N . ALA A 1 144 ? 11.228 147.676 60.434 1.00 9.91 141 ALA A N 1
ATOM 2468 C CA . ALA A 1 144 ? 10.580 148.941 60.743 1.00 8.67 141 ALA A CA 1
ATOM 2469 C C . ALA A 1 144 ? 10.813 150.016 59.697 1.00 8.54 141 ALA A C 1
ATOM 2470 O O . ALA A 1 144 ? 10.227 151.090 59.818 1.00 9.80 141 ALA A O 1
ATOM 2477 N N . ILE A 1 145 ? 11.638 149.761 58.692 1.00 9.10 142 ILE A N 1
ATOM 2478 C CA . ILE A 1 145 ? 11.997 150.741 57.673 1.00 8.70 142 ILE A CA 1
ATOM 2479 C C . ILE A 1 145 ? 11.238 150.415 56.392 1.00 9.66 142 ILE A C 1
ATOM 2480 O O . ILE A 1 145 ? 11.128 149.242 55.988 1.00 10.54 142 ILE A O 1
ATOM 2496 N N . ASP A 1 146 ? 10.742 151.455 55.735 1.00 10.05 143 ASP A N 1
ATOM 2497 C CA . ASP A 1 146 ? 10.116 151.353 54.421 1.00 11.09 143 ASP A CA 1
ATOM 2498 C C . ASP A 1 146 ? 10.666 152.489 53.580 1.00 11.85 143 ASP A C 1
ATOM 2499 O O . ASP A 1 146 ? 10.313 153.648 53.806 1.00 11.41 143 ASP A O 1
ATOM 2508 N N . GLU A 1 147 ? 11.544 152.154 52.623 1.00 10.82 144 GLU A N 1
ATOM 2509 C CA . GLU A 1 147 ? 12.239 153.177 51.856 1.00 10.92 144 GLU A CA 1
ATOM 2510 C C . GLU A 1 147 ? 11.325 153.948 50.911 1.00 13.01 144 GLU A C 1
ATOM 2511 O O . GLU A 1 147 ? 11.764 154.939 50.325 1.00 13.83 144 GLU A O 1
ATOM 2523 N N A ASN A 1 148 ? 10.074 153.529 50.737 0.48 13.53 145 ASN A N 1
ATOM 2524 N N B ASN A 1 148 ? 10.074 153.518 50.740 0.52 13.88 145 ASN A N 1
ATOM 2525 C CA A ASN A 1 148 ? 9.146 154.320 49.942 0.48 15.38 145 ASN A CA 1
ATOM 2526 C CA B ASN A 1 148 ? 9.114 154.285 49.956 0.52 15.33 145 ASN A CA 1
ATOM 2527 C C A ASN A 1 148 ? 8.592 155.514 50.702 0.48 18.39 145 ASN A C 1
ATOM 2528 C C B ASN A 1 148 ? 8.561 155.485 50.708 0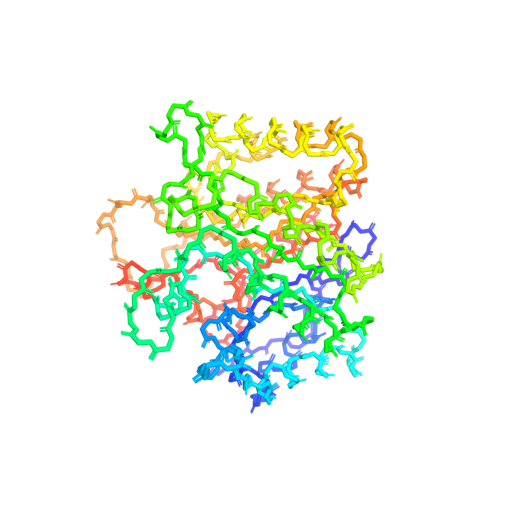.52 18.62 145 ASN A C 1
ATOM 2529 O O A ASN A 1 148 ? 7.983 156.392 50.078 0.48 20.94 145 ASN A O 1
ATOM 2530 O O B ASN A 1 148 ? 7.925 156.341 50.081 0.52 21.38 145 ASN A O 1
ATOM 2551 N N . GLN A 1 149 ? 8.765 155.562 52.024 1.00 16.78 146 GLN A N 1
ATOM 2552 C CA . GLN A 1 149 ? 8.317 156.692 52.822 1.00 15.12 146 GLN A CA 1
ATOM 2553 C C . GLN A 1 149 ? 9.428 157.716 52.912 1.00 18.33 146 GLN A C 1
ATOM 2554 O O . GLN A 1 149 ? 10.602 157.360 53.042 1.00 17.89 146 GLN A O 1
ATOM 2568 N N A SER A 1 150 ? 9.048 158.994 52.845 0.41 19.96 147 SER A N 1
ATOM 2569 N N B SER A 1 150 ? 9.052 158.995 52.859 0.59 22.02 147 SER A N 1
ATOM 2570 C CA A SER A 1 150 ? 10.041 160.063 52.788 0.41 22.16 147 SER A CA 1
ATOM 2571 C CA B SER A 1 150 ? 10.054 160.053 52.776 0.59 23.61 147 SER A CA 1
ATOM 2572 C C A SER A 1 150 ? 10.984 160.024 53.984 0.41 20.38 147 SER A C 1
ATOM 2573 C C B SER A 1 150 ? 10.982 160.055 53.988 0.59 21.19 147 SER A C 1
ATOM 2574 O O A SER A 1 150 ? 12.192 160.244 53.832 0.41 21.54 147 SER A O 1
ATOM 2575 O O B SER A 1 150 ? 12.181 160.325 53.852 0.59 25.46 147 SER A O 1
ATOM 2590 N N . ASP A 1 151 ? 10.459 159.744 55.178 1.00 17.57 148 ASP A N 1
ATOM 2591 C CA . ASP A 1 151 ? 11.274 159.671 56.381 1.00 16.69 148 ASP A CA 1
ATOM 2592 C C . ASP A 1 151 ? 11.786 158.261 56.672 1.00 12.82 148 ASP A C 1
ATOM 2593 O O . ASP A 1 151 ? 12.460 158.061 57.683 1.00 13.86 148 ASP A O 1
ATOM 2602 N N . GLY A 1 152 ? 11.471 157.296 55.809 1.00 12.48 149 GLY A N 1
ATOM 2603 C CA . GLY A 1 152 ? 11.993 155.955 55.902 1.00 11.45 149 GLY A CA 1
ATOM 2604 C C . GLY A 1 152 ? 11.272 155.016 56.835 1.00 11.03 149 GLY A C 1
ATOM 2605 O O . GLY A 1 152 ? 11.641 153.845 56.888 1.00 11.16 149 GLY A O 1
ATOM 2609 N N . TYR A 1 153 ? 10.292 155.468 57.598 1.00 11.49 150 TYR A N 1
ATOM 2610 C CA . TYR A 1 153 ? 9.667 154.583 58.565 1.00 11.02 150 TYR A CA 1
ATOM 2611 C C . TYR A 1 153 ? 8.442 153.893 57.987 1.00 9.89 150 TYR A C 1
ATOM 2612 O O . TYR A 1 153 ? 7.565 154.547 57.409 1.00 11.93 150 TYR A O 1
ATOM 2630 N N . ARG A 1 154 ? 8.366 152.587 58.180 1.00 10.37 151 ARG A N 1
ATOM 2631 C CA . ARG A 1 154 ? 7.178 151.822 57.806 1.00 11.97 151 ARG A CA 1
ATOM 2632 C C . ARG A 1 154 ? 5.959 152.333 58.571 1.00 10.46 151 ARG A C 1
ATOM 2633 O O . ARG A 1 154 ? 6.000 152.473 59.794 1.00 11.51 151 ARG A O 1
ATOM 2654 N N . ARG A 1 155 ? 4.861 152.593 57.848 1.00 11.48 152 ARG A N 1
ATOM 2655 C CA . ARG A 1 155 ? 3.625 153.097 58.450 1.00 13.37 152 ARG A CA 1
ATOM 2656 C C . ARG A 1 155 ? 2.765 151.939 58.977 1.00 12.14 152 ARG A C 1
ATOM 2657 O O . ARG A 1 155 ? 1.591 151.761 58.631 1.00 18.65 152 ARG A O 1
ATOM 2678 N N . SER A 1 156 ? 3.379 151.125 59.825 1.00 11.30 153 SER A N 1
ATOM 2679 C CA . SER A 1 156 ? 2.651 150.086 60.532 1.00 11.65 153 SER A CA 1
ATOM 2680 C C . SER A 1 156 ? 1.803 150.693 61.645 1.00 12.70 153 SER A C 1
ATOM 2681 O O . SER A 1 156 ? 1.915 151.870 61.980 1.00 11.85 153 SER A O 1
ATOM 2689 N N . THR A 1 157 ? 0.955 149.855 62.253 1.00 11.78 154 THR A N 1
ATOM 2690 C CA . THR A 1 157 ? 0.187 150.317 63.402 1.00 11.00 154 THR A CA 1
ATOM 2691 C C . THR A 1 157 ? 1.107 150.825 64.502 1.00 10.56 154 THR A C 1
ATOM 2692 O O . THR A 1 157 ? 0.783 151.818 65.169 1.00 11.35 154 THR A O 1
ATOM 2703 N N . TRP A 1 158 ? 2.256 150.150 64.714 1.00 11.12 155 TRP A N 1
ATOM 2704 C CA . TRP A 1 158 ? 3.222 150.609 65.700 1.00 11.21 155 TRP A CA 1
ATOM 2705 C C . TRP A 1 158 ? 3.551 152.079 65.475 1.00 11.04 155 TRP A C 1
ATOM 2706 O O . TRP A 1 158 ? 3.508 152.909 66.393 1.00 11.68 155 TRP A O 1
ATOM 2727 N N . TYR A 1 159 ? 3.895 152.420 64.233 1.00 11.25 156 TYR A N 1
ATOM 2728 C CA . TYR A 1 159 ? 4.292 153.780 63.898 1.00 11.94 156 TYR A CA 1
ATOM 2729 C C . TYR A 1 159 ? 3.100 154.735 63.935 1.00 13.45 156 TYR A C 1
ATOM 2730 O O . TYR A 1 159 ? 3.211 155.864 64.428 1.00 12.07 156 TYR A O 1
ATOM 2748 N N A GLU A 1 160 ? 1.952 154.305 63.419 0.50 11.43 157 GLU A N 1
ATOM 2749 N N B GLU A 1 160 ? 1.955 154.310 63.399 0.50 11.64 157 GLU A N 1
ATOM 2750 C CA A GLU A 1 160 ? 0.786 155.177 63.396 0.50 12.86 157 GLU A CA 1
ATOM 2751 C CA B GLU A 1 160 ? 0.768 155.159 63.401 0.50 12.84 157 GLU A CA 1
ATOM 2752 C C A GLU A 1 160 ? 0.394 155.615 64.803 0.50 13.07 157 GLU A C 1
ATOM 2753 C C B GLU A 1 160 ? 0.428 155.626 64.809 0.50 12.80 157 GLU A C 1
ATOM 2754 O O A GLU A 1 160 ? -0.031 156.759 65.009 0.50 14.43 157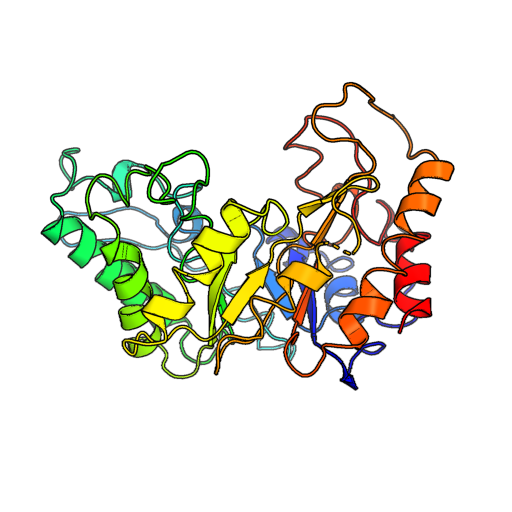 GLU A O 1
ATOM 2755 O O B GLU A 1 160 ? 0.057 156.787 65.021 0.50 15.37 157 GLU A O 1
ATOM 2778 N N . ILE A 1 161 ? 0.525 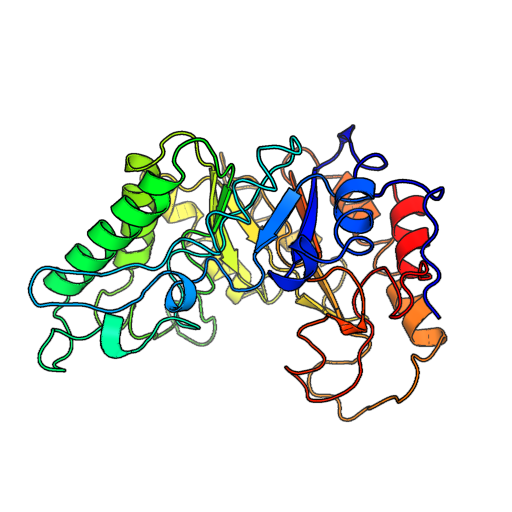154.724 65.784 1.00 12.38 158 ILE A N 1
ATOM 2779 C CA . ILE A 1 161 ? 0.127 155.054 67.141 1.00 12.18 158 ILE A CA 1
ATOM 2780 C C . ILE A 1 161 ? 1.242 155.760 67.888 1.00 13.96 158 ILE A C 1
ATOM 2781 O O . ILE A 1 161 ? 0.986 156.717 68.623 1.00 16.31 158 ILE A O 1
ATOM 2797 N N . CYS A 1 162 ? 2.490 155.305 67.721 1.00 13.15 159 CYS A N 1
ATOM 2798 C CA . CYS A 1 162 ? 3.564 155.738 68.610 1.00 14.74 159 CYS A CA 1
ATOM 2799 C C . CYS A 1 162 ? 4.507 156.761 68.005 1.00 15.11 159 CYS A C 1
ATOM 2800 O O . CYS A 1 162 ? 5.267 157.387 68.761 1.00 17.23 159 CYS A O 1
ATOM 2808 N N . GLY A 1 163 ? 4.524 156.907 66.687 1.00 14.55 160 GLY A N 1
ATOM 2809 C CA . GLY A 1 163 ? 5.638 157.538 66.025 1.00 14.02 160 GLY A CA 1
ATOM 2810 C C . GLY A 1 163 ? 6.879 156.681 66.167 1.00 14.65 160 GLY A C 1
ATOM 2811 O O . GLY A 1 163 ? 6.825 155.536 66.619 1.00 16.71 160 GLY A O 1
ATOM 2815 N N . PRO A 1 164 ? 8.038 157.197 65.779 1.00 12.28 161 PRO A N 1
ATOM 2816 C CA . PRO A 1 164 ? 9.224 156.336 65.752 1.00 12.88 161 PRO A CA 1
ATOM 2817 C C . PRO A 1 164 ? 9.772 155.954 67.112 1.00 12.19 161 PRO A C 1
ATOM 2818 O O . PRO A 1 164 ? 10.623 155.061 67.164 1.00 11.85 161 PRO A O 1
ATOM 2829 N N . GLU A 1 165 ? 9.300 156.553 68.207 1.00 12.46 162 GLU A N 1
ATOM 2830 C CA . GLU A 1 165 ? 9.922 156.243 69.484 1.00 13.37 162 GLU A CA 1
ATOM 2831 C C . GLU A 1 165 ? 9.690 154.799 69.941 1.00 12.05 162 GLU A C 1
ATOM 2832 O O . GLU A 1 165 ? 10.409 154.372 70.847 1.00 11.37 162 GLU A O 1
ATOM 2844 N N . TYR A 1 166 ? 8.746 154.039 69.357 1.00 12.17 163 TYR A N 1
ATOM 2845 C CA . TYR A 1 166 ? 8.583 152.644 69.766 1.00 9.90 163 TYR A CA 1
ATOM 2846 C C . TYR A 1 166 ? 9.860 151.857 69.529 1.00 11.00 163 TYR A C 1
ATOM 2847 O O . TYR A 1 166 ? 10.136 150.882 70.239 1.00 10.96 163 TYR A O 1
ATOM 2865 N N . ILE A 1 167 ? 10.653 152.259 68.532 1.00 10.84 164 ILE A N 1
ATOM 2866 C CA . ILE A 1 167 ? 11.861 151.521 68.196 1.00 10.13 164 ILE A CA 1
ATOM 2867 C C . ILE A 1 167 ? 12.894 151.664 69.313 1.00 11.91 164 ILE A C 1
ATOM 2868 O O . ILE A 1 167 ? 13.351 150.665 69.882 1.00 10.73 164 ILE A O 1
ATOM 2884 N N . GLU A 1 168 ? 13.261 152.908 69.661 1.00 11.31 165 GLU A N 1
ATOM 2885 C CA . GLU A 1 168 ? 14.286 153.097 70.668 1.00 11.46 165 GLU A CA 1
ATOM 2886 C C . GLU A 1 168 ? 13.833 152.563 72.009 1.00 11.95 165 GLU A C 1
ATOM 2887 O O . GLU A 1 168 ? 14.632 151.958 72.728 1.00 11.40 165 GLU A O 1
ATOM 2899 N N . LYS A 1 169 ? 12.540 152.707 72.334 1.00 11.43 166 LYS A N 1
ATOM 2900 C CA . LYS A 1 169 ? 12.061 152.223 73.625 1.00 10.65 166 LYS A CA 1
ATOM 2901 C C . LYS A 1 169 ? 12.097 150.710 73.703 1.00 11.98 166 LYS A C 1
ATOM 2902 O O . LYS A 1 169 ? 12.413 150.145 74.754 1.00 10.76 166 LYS A O 1
ATOM 2921 N N . ALA A 1 170 ? 11.824 150.035 72.595 1.00 10.03 167 ALA A N 1
ATOM 2922 C CA . ALA A 1 170 ? 11.942 148.581 72.601 1.00 10.48 167 ALA A CA 1
ATOM 2923 C C . ALA A 1 170 ? 13.348 148.157 72.999 1.00 9.97 167 ALA A C 1
ATOM 2924 O O . ALA A 1 170 ? 13.527 147.207 73.776 1.00 10.47 167 ALA A O 1
ATOM 2931 N N . PHE A 1 171 ? 14.369 148.828 72.455 1.00 9.18 168 PHE A N 1
ATOM 2932 C CA . PHE A 1 171 ? 15.737 148.468 72.814 1.00 9.56 168 PHE A CA 1
ATOM 2933 C C . PHE A 1 171 ? 16.034 148.784 74.273 1.00 10.27 168 PHE A C 1
ATOM 2934 O O . PHE A 1 171 ? 16.661 147.979 74.973 1.00 10.35 168 PHE A O 1
ATOM 2951 N N . ILE A 1 172 ? 15.606 149.957 74.755 1.00 10.89 169 ILE A N 1
ATOM 2952 C CA . ILE A 1 172 ? 15.834 150.322 76.151 1.00 10.71 169 ILE A CA 1
ATOM 2953 C C . ILE A 1 172 ? 15.261 149.253 77.070 1.00 9.91 169 ILE A C 1
ATOM 2954 O O . ILE A 1 172 ? 15.912 148.793 78.013 1.00 11.77 169 ILE A O 1
ATOM 2970 N N . TRP A 1 173 ? 14.028 148.844 76.805 1.00 10.61 170 TRP A N 1
ATOM 2971 C CA . TRP A 1 173 ? 13.348 147.916 77.706 1.00 10.52 170 TRP A CA 1
ATOM 2972 C C . TRP A 1 173 ? 13.903 146.497 77.594 1.00 10.30 170 TRP A C 1
ATOM 2973 O O . TRP A 1 173 ? 14.033 145.800 78.607 1.00 10.97 170 TRP A O 1
ATOM 2994 N N . ALA A 1 174 ? 14.269 146.064 76.394 1.00 9.27 171 ALA A N 1
ATOM 2995 C CA . ALA A 1 174 ? 14.877 144.746 76.259 1.00 10.83 171 ALA A CA 1
ATOM 2996 C C . ALA A 1 174 ? 16.207 144.686 77.012 1.00 11.31 171 ALA A C 1
ATOM 2997 O O . ALA A 1 174 ? 16.540 143.671 77.638 1.00 10.65 171 ALA A O 1
ATOM 3004 N N . HIS A 1 175 ? 16.991 145.773 76.965 1.00 11.46 172 HIS A N 1
ATOM 3005 C CA . HIS A 1 175 ? 18.273 145.779 77.647 1.00 10.38 172 HIS A CA 1
ATOM 3006 C C . HIS A 1 175 ? 18.103 145.776 79.163 1.00 12.56 172 HIS A C 1
ATOM 3007 O O . HIS A 1 175 ? 18.909 145.176 79.878 1.00 12.74 172 HIS A O 1
ATOM 3021 N N . GLU A 1 176 ? 17.068 146.433 79.670 1.00 10.59 173 GLU A N 1
ATOM 3022 C CA . GLU A 1 176 ? 16.761 146.363 81.099 1.00 11.48 173 GLU A CA 1
ATOM 3023 C C . GLU A 1 176 ? 16.363 144.950 81.505 1.00 12.60 173 GLU A C 1
ATOM 3024 O O . GLU A 1 176 ? 16.764 144.459 82.572 1.00 12.16 173 GLU A O 1
ATOM 3036 N N . ALA A 1 177 ? 15.566 144.280 80.661 1.00 11.39 174 ALA A N 1
ATOM 3037 C CA . ALA A 1 177 ? 15.075 142.940 80.986 1.00 11.30 174 ALA A CA 1
ATOM 3038 C C . ALA A 1 177 ? 16.178 141.893 80.926 1.00 11.32 174 ALA A C 1
ATOM 3039 O O . ALA A 1 177 ? 16.158 140.936 81.707 1.00 13.24 174 ALA A O 1
ATOM 3046 N N . ASP A 1 178 ? 17.154 142.030 80.029 1.00 11.32 175 ASP A N 1
ATOM 3047 C CA . ASP A 1 178 ? 18.305 141.132 80.025 1.00 10.73 175 ASP A CA 1
ATOM 3048 C C . ASP A 1 178 ? 19.519 141.902 79.560 1.00 11.10 175 ASP A C 1
ATOM 3049 O O . ASP A 1 178 ? 19.787 141.998 78.357 1.00 12.31 175 ASP A O 1
ATOM 3058 N N . PRO A 1 179 ? 20.293 142.456 80.491 1.00 12.68 176 PRO A N 1
ATOM 3059 C CA . PRO A 1 179 ? 21.436 143.293 80.102 1.00 12.74 176 PRO A CA 1
ATOM 3060 C C . PRO A 1 179 ? 22.522 142.564 79.353 1.00 13.78 176 PRO A C 1
ATOM 3061 O O . PRO A 1 179 ? 23.371 143.235 78.754 1.00 15.23 176 PRO A O 1
ATOM 3072 N N A ASN A 1 180 ? 22.512 141.227 79.370 0.35 13.21 177 ASN A N 1
ATOM 3073 N N B ASN A 1 180 ? 22.541 141.245 79.337 0.65 14.28 177 ASN A N 1
ATOM 3074 C CA A ASN A 1 180 ? 23.524 140.386 78.737 0.35 13.39 177 ASN A CA 1
ATOM 3075 C CA B ASN A 1 180 ? 23.609 140.529 78.653 0.65 15.97 177 ASN A CA 1
ATOM 3076 C C A ASN A 1 180 ? 23.211 140.065 77.280 0.35 13.33 177 ASN A C 1
ATOM 3077 C C B ASN A 1 180 ? 23.201 139.984 77.285 0.65 14.66 177 ASN A C 1
ATOM 3078 O O A ASN A 1 180 ? 24.128 139.731 76.522 0.35 12.52 177 ASN A O 1
ATOM 3079 O O B ASN A 1 180 ? 24.036 139.392 76.592 0.65 15.05 177 ASN A O 1
ATOM 3100 N N . ALA A 1 181 ? 21.955 140.180 76.863 1.00 12.56 178 ALA A N 1
ATOM 3101 C CA . ALA A 1 181 ? 21.571 139.799 75.507 1.00 10.57 178 ALA A CA 1
ATOM 3102 C C . ALA A 1 181 ? 22.103 140.826 74.510 1.00 10.77 178 ALA A C 1
ATOM 3103 O O . ALA A 1 181 ? 22.128 142.027 74.788 1.00 12.06 178 ALA A O 1
ATOM 3110 N N . LYS A 1 182 ? 22.534 140.358 73.343 1.00 10.43 179 LYS A N 1
ATOM 3111 C CA . LYS A 1 182 ? 22.874 141.266 72.248 1.00 9.87 179 LYS A CA 1
ATOM 3112 C C . LYS A 1 182 ? 21.605 141.592 71.466 1.00 9.77 179 LYS A C 1
ATOM 3113 O O . LYS A 1 182 ? 20.893 140.692 71.022 1.00 11.05 179 LYS A O 1
ATOM 3132 N N . LEU A 1 183 ? 21.331 142.878 71.298 1.00 9.11 180 LEU A N 1
ATOM 3133 C CA . LEU A 1 183 ? 20.081 143.378 70.757 1.00 8.95 180 LEU A CA 1
ATOM 3134 C C . LEU A 1 183 ? 20.264 143.868 69.333 1.00 8.42 180 LEU A C 1
ATOM 3135 O O . LEU A 1 183 ? 21.101 144.740 69.061 1.00 9.80 180 LEU A O 1
ATOM 3151 N N . PHE A 1 184 ? 19.481 143.301 68.438 1.00 8.84 181 PHE A N 1
ATOM 3152 C CA . PHE A 1 184 ? 19.603 143.546 67.003 1.00 8.47 181 PHE A CA 1
ATOM 3153 C C . PHE A 1 184 ? 18.393 144.259 66.408 1.00 8.04 181 PHE A C 1
ATOM 3154 O O . PHE A 1 184 ? 17.246 144.002 66.800 1.00 8.59 181 PHE A O 1
ATOM 3171 N N . TYR A 1 185 ? 18.664 145.169 65.451 1.00 9.01 182 TYR A N 1
ATOM 3172 C CA . TYR A 1 185 ? 17.686 145.664 64.493 1.00 8.23 182 TYR A CA 1
ATOM 3173 C C . TYR A 1 185 ? 17.824 144.793 63.241 1.00 8.60 182 TYR A C 1
ATOM 3174 O O . TYR A 1 185 ? 18.915 144.710 62.681 1.00 9.05 182 TYR A O 1
ATOM 3192 N N . ASN A 1 186 ? 16.738 144.169 62.772 1.00 8.66 183 ASN A N 1
ATOM 3193 C CA . ASN A 1 186 ? 16.810 143.148 61.720 1.00 8.14 183 ASN A CA 1
ATOM 3194 C C . ASN A 1 186 ? 15.983 143.585 60.515 1.00 8.46 183 ASN A C 1
ATOM 3195 O O . ASN A 1 186 ? 14.853 144.060 60.682 1.00 8.91 183 ASN A O 1
ATOM 3206 N N . ASP A 1 187 ? 16.505 143.424 59.293 1.00 8.10 184 ASP A N 1
ATOM 3207 C CA . ASP A 1 187 ? 15.737 143.853 58.132 1.00 8.27 184 ASP A CA 1
ATOM 3208 C C . ASP A 1 187 ? 16.238 143.168 56.864 1.00 9.06 184 ASP A C 1
ATOM 3209 O O . ASP A 1 187 ? 17.348 142.638 56.806 1.00 9.28 184 ASP A O 1
ATOM 3218 N N . TYR A 1 188 ? 15.395 143.225 55.832 1.00 9.17 185 TYR A N 1
ATOM 3219 C CA . TYR A 1 188 ? 15.673 142.730 54.486 1.00 9.26 185 TYR A CA 1
ATOM 3220 C C . TYR A 1 188 ? 15.851 143.909 53.537 1.00 8.58 185 TYR A C 1
ATOM 3221 O O . TYR A 1 188 ? 15.550 145.060 53.867 1.00 9.04 185 TYR A O 1
ATOM 3239 N N . ASN A 1 189 ? 16.324 143.607 52.323 1.00 9.45 186 ASN A N 1
ATOM 3240 C CA . ASN A 1 189 ? 16.524 144.629 51.284 1.00 9.79 186 ASN A CA 1
ATOM 3241 C C . ASN A 1 189 ? 17.561 145.665 51.709 1.00 9.98 186 ASN A C 1
ATOM 3242 O O . ASN A 1 189 ? 17.499 146.832 51.323 1.00 10.33 186 ASN A O 1
ATOM 3253 N N . THR A 1 190 ? 18.560 145.211 52.459 1.00 10.07 187 THR A N 1
ATOM 3254 C CA . THR A 1 190 ? 19.673 146.075 52.820 1.00 10.42 187 THR A CA 1
ATOM 3255 C C . THR A 1 190 ? 20.552 146.441 51.630 1.00 10.90 187 THR A C 1
ATOM 3256 O O . THR A 1 190 ? 21.400 147.341 51.752 1.00 11.40 187 THR A O 1
ATOM 3267 N N . GLU A 1 191 ? 20.358 145.777 50.490 1.00 10.82 188 GLU A N 1
ATOM 3268 C CA . GLU A 1 191 ? 21.107 146.079 49.288 1.00 10.81 188 GLU A CA 1
ATOM 3269 C C . GLU A 1 191 ? 20.353 147.003 48.350 1.00 11.44 188 GLU A C 1
ATOM 3270 O O . GLU A 1 191 ? 20.840 147.304 47.248 1.00 14.02 188 GLU A O 1
ATOM 3282 N N . ILE A 1 192 ? 19.205 147.519 48.781 1.00 10.46 189 ILE A N 1
ATOM 3283 C CA A ILE A 1 192 ? 18.576 148.665 48.130 0.25 10.58 189 ILE A CA 1
ATOM 3284 C CA B ILE A 1 192 ? 18.588 148.666 48.123 0.75 11.81 189 ILE A CA 1
ATOM 3285 C C . ILE A 1 192 ? 19.182 149.897 48.794 1.00 9.95 189 ILE A C 1
ATOM 3286 O O . ILE A 1 192 ? 18.972 150.125 49.985 1.00 10.10 189 ILE A O 1
ATOM 3317 N N . SER A 1 193 ? 19.933 150.699 48.034 1.00 11.12 190 SER A N 1
ATOM 3318 C CA A SER A 1 193 ? 20.751 151.746 48.642 0.68 11.77 190 SER A CA 1
ATOM 3319 C CA B SER A 1 193 ? 20.755 151.732 48.660 0.32 11.18 190 SER A CA 1
ATOM 3320 C C . SER A 1 193 ? 19.929 152.695 49.509 1.00 11.41 190 SER A C 1
ATOM 3321 O O . SER A 1 193 ? 20.346 153.059 50.615 1.00 11.55 190 SER A O 1
ATOM 3336 N N . LYS A 1 194 ? 18.755 153.125 49.032 1.00 11.42 191 LYS A N 1
ATOM 3337 C CA . LYS A 1 194 ? 17.968 154.071 49.819 1.00 11.75 191 LYS A CA 1
ATOM 3338 C C . LYS A 1 194 ? 17.548 153.456 51.156 1.00 10.13 191 LYS A C 1
ATOM 3339 O O . LYS A 1 194 ? 17.527 154.138 52.188 1.00 10.78 191 LYS A O 1
ATOM 3358 N N . LYS A 1 195 ? 17.193 152.174 51.145 1.00 10.10 192 LYS A N 1
ATOM 3359 C CA . LYS A 1 195 ? 16.818 151.477 52.370 1.00 10.21 192 LYS A CA 1
ATOM 3360 C C . LYS A 1 195 ? 18.027 151.281 53.276 1.00 9.03 192 LYS A C 1
ATOM 3361 O O . LYS A 1 195 ? 17.944 151.503 54.487 1.00 10.34 192 LYS A O 1
ATOM 3380 N N . ARG A 1 196 ? 19.157 150.852 52.712 1.00 9.17 193 ARG A N 1
ATOM 3381 C CA . ARG A 1 196 ? 20.393 150.765 53.476 1.00 9.20 193 ARG A CA 1
ATOM 3382 C C . ARG A 1 196 ? 20.676 152.065 54.206 1.00 10.27 193 ARG A C 1
ATOM 3383 O O . ARG A 1 196 ? 21.055 152.049 55.384 1.00 10.60 193 ARG A O 1
ATOM 3404 N N . ASP A 1 197 ? 20.535 153.189 53.502 1.00 9.75 194 ASP A N 1
ATOM 3405 C CA . ASP A 1 197 ? 20.846 154.482 54.108 1.00 9.75 194 ASP A CA 1
ATOM 3406 C C . ASP A 1 197 ? 19.905 154.793 55.266 1.00 10.85 194 ASP A C 1
ATOM 3407 O O . ASP A 1 197 ? 20.341 155.304 56.308 1.00 10.56 194 ASP A O 1
ATOM 3416 N N . PHE A 1 198 ? 18.608 154.485 55.117 1.00 10.22 195 PHE A N 1
ATOM 3417 C CA . PHE A 1 198 ? 17.687 154.721 56.228 1.00 9.40 195 PHE A CA 1
ATOM 3418 C C . PHE A 1 198 ? 18.061 153.851 57.429 1.00 8.63 195 PHE A C 1
ATOM 3419 O O . PHE A 1 198 ? 18.014 154.307 58.571 1.00 10.31 195 PHE A O 1
ATOM 3436 N N . ILE A 1 199 ? 18.390 152.587 57.185 1.00 9.77 196 ILE A N 1
ATOM 3437 C CA . ILE A 1 199 ? 18.731 151.680 58.278 1.00 10.42 196 ILE A CA 1
ATOM 3438 C C . ILE A 1 199 ? 19.999 152.146 58.971 1.00 10.37 196 ILE A C 1
ATOM 3439 O O . ILE A 1 199 ? 20.071 152.235 60.209 1.00 10.43 196 ILE A O 1
ATOM 3455 N N . TYR A 1 200 ? 21.027 152.455 58.165 1.00 10.01 197 TYR A N 1
ATOM 3456 C CA . TYR A 1 200 ? 22.295 152.948 58.688 1.00 11.18 197 TYR A CA 1
ATOM 3457 C C . TYR A 1 200 ? 22.095 154.167 59.576 1.00 10.11 197 TYR A C 1
ATOM 3458 O O . TYR A 1 200 ? 22.579 154.210 60.721 1.00 10.09 197 TYR A O 1
ATOM 3476 N N . ASN A 1 201 ? 21.414 155.192 59.066 1.00 9.58 198 ASN A N 1
ATOM 3477 C CA . ASN A 1 201 ? 21.251 156.414 59.850 1.00 10.28 198 ASN A CA 1
ATOM 3478 C C . ASN A 1 201 ? 20.413 156.173 61.094 1.00 10.41 198 ASN A C 1
ATOM 3479 O O . ASN A 1 201 ? 20.688 156.753 62.147 1.00 11.74 198 ASN A O 1
ATOM 3490 N N . MET A 1 202 ? 19.362 155.366 60.989 1.00 10.80 199 MET A N 1
ATOM 3491 C CA A MET A 1 202 ? 18.545 155.088 62.158 0.27 9.88 199 MET A CA 1
ATOM 3492 C CA B MET A 1 202 ? 18.543 155.076 62.165 0.73 9.72 199 MET A CA 1
ATOM 3493 C C . MET A 1 202 ? 19.376 154.436 63.264 1.00 9.53 199 MET A C 1
ATOM 3494 O O . MET A 1 202 ? 19.347 154.883 64.420 1.00 11.86 199 MET A O 1
ATOM 3521 N N . VAL A 1 203 ? 20.111 153.375 62.933 1.00 10.24 200 VAL A N 1
ATOM 3522 C CA . VAL A 1 203 ? 20.883 152.664 63.944 1.00 10.05 200 VAL A CA 1
ATOM 3523 C C . VAL A 1 203 ? 21.999 153.547 64.486 1.00 11.44 200 VAL A C 1
ATOM 3524 O O . VAL A 1 203 ? 22.233 153.610 65.702 1.00 11.92 200 VAL A O 1
ATOM 3537 N N . LYS A 1 204 ? 22.694 154.270 63.609 1.00 10.00 201 LYS A N 1
ATOM 3538 C CA . LYS A 1 204 ? 23.766 155.145 64.047 1.00 11.26 201 LYS A CA 1
ATOM 3539 C C . LYS A 1 204 ? 23.236 156.204 65.001 1.00 12.34 201 LYS A C 1
ATOM 3540 O O . LYS A 1 204 ? 23.855 156.494 66.028 1.00 12.58 201 LYS A O 1
ATOM 3559 N N . ASN A 1 205 ? 22.077 156.777 64.694 1.00 9.87 202 ASN A N 1
ATOM 3560 C CA . ASN A 1 205 ? 21.503 157.815 65.548 1.00 12.75 202 ASN A CA 1
ATOM 3561 C C . ASN A 1 205 ? 21.036 157.252 66.884 1.00 15.05 202 ASN A C 1
ATOM 3562 O O . ASN A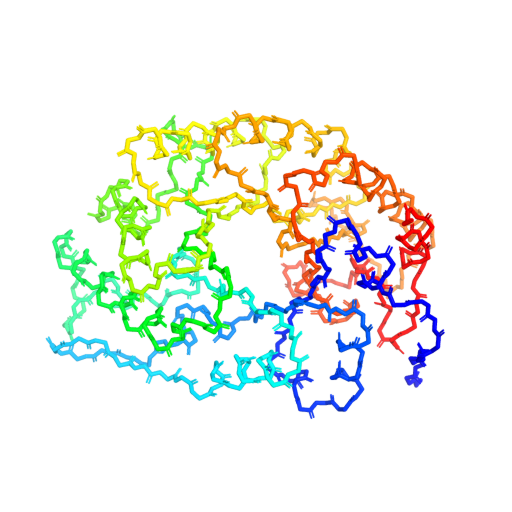 1 205 ? 21.211 157.907 67.916 1.00 15.12 202 ASN A O 1
ATOM 3573 N N . LEU A 1 206 ? 20.445 156.065 66.890 1.00 12.56 203 LEU A N 1
ATOM 3574 C CA . LEU A 1 206 ? 20.112 155.418 68.159 1.00 12.74 203 LEU A CA 1
ATOM 3575 C C . LEU A 1 206 ? 21.364 155.225 68.995 1.00 12.76 203 LEU A C 1
ATOM 3576 O O . LEU A 1 206 ? 21.399 155.552 70.191 1.00 13.60 203 LEU A O 1
ATOM 3592 N N . LYS A 1 207 ? 22.399 154.689 68.368 1.00 12.12 204 LYS A N 1
ATOM 3593 C CA . LYS A 1 207 ? 23.618 154.349 69.084 1.00 18.30 204 LYS A CA 1
ATOM 3594 C C . LYS A 1 207 ? 24.271 155.606 69.613 1.00 19.33 204 LYS A C 1
ATOM 3595 O O . LYS A 1 207 ? 24.752 155.636 70.755 1.00 19.58 204 LYS A O 1
ATOM 3614 N N A SER A 1 208 ? 24.291 156.665 68.805 0.56 17.01 205 SER A N 1
ATOM 3615 N N B SER A 1 208 ? 24.247 156.684 68.820 0.44 14.98 205 SER A N 1
ATOM 3616 C CA A SER A 1 208 ? 24.997 157.871 69.201 0.56 19.16 205 SER A CA 1
ATOM 3617 C CA B SER A 1 208 ? 24.919 157.913 69.223 0.44 18.25 205 SER A CA 1
ATOM 3618 C C A SER A 1 208 ? 24.321 158.575 70.369 0.56 21.88 205 SER A C 1
ATOM 3619 C C B SER A 1 208 ? 24.277 158.519 70.460 0.44 21.15 205 SER A C 1
ATOM 3620 O O A SER A 1 208 ? 24.989 159.330 71.084 0.56 27.24 205 SER A O 1
ATOM 3621 O O B SER A 1 208 ? 24.976 159.117 71.285 0.44 20.99 205 SER A O 1
ATOM 3636 N N A LYS A 1 209 ? 23.029 158.339 70.605 0.56 22.61 206 LYS A N 1
ATOM 3637 N N B LYS A 1 209 ? 22.960 158.382 70.619 0.44 20.58 206 LYS A N 1
ATOM 3638 C CA A LYS A 1 209 ? 22.363 158.925 71.758 0.56 25.20 206 LYS A CA 1
ATOM 3639 C CA B LYS A 1 209 ? 22.296 158.930 71.791 0.44 24.15 206 LYS A CA 1
ATOM 3640 C C A LYS A 1 209 ? 22.195 157.936 72.907 0.56 21.24 206 LYS A C 1
ATOM 3641 C C B LYS A 1 209 ? 22.163 157.918 72.921 0.44 20.71 206 LYS A C 1
ATOM 3642 O O A LYS A 1 209 ? 21.438 158.205 73.847 0.56 25.34 206 LYS A O 1
ATOM 3643 O O B LYS A 1 209 ? 21.394 158.150 73.862 0.44 24.73 206 LYS A O 1
ATOM 3680 N N . GLY A 1 210 ? 22.905 156.819 72.859 1.00 16.04 207 GLY A N 1
ATOM 3681 C CA . GLY A 1 210 ? 23.002 155.917 73.985 1.00 18.47 207 GLY A CA 1
ATOM 3682 C C . GLY A 1 210 ? 21.965 154.825 74.040 1.00 18.60 207 GLY A C 1
ATOM 3683 O O . GLY A 1 210 ? 21.855 154.162 75.074 1.00 18.20 207 GLY A O 1
ATOM 3687 N N . ILE A 1 211 ? 21.202 154.614 72.978 1.00 13.78 208 ILE A N 1
ATOM 3688 C CA . ILE A 1 211 ? 20.266 153.487 72.968 1.00 11.88 208 ILE A CA 1
ATOM 3689 C C . ILE A 1 211 ? 21.056 152.183 72.914 1.00 13.23 208 ILE A C 1
ATOM 3690 O O . ILE A 1 211 ? 22.022 152.070 72.118 1.00 14.55 208 ILE A O 1
ATOM 3706 N N . PRO A 1 212 ? 20.677 151.155 73.710 1.00 13.31 209 PRO A N 1
ATOM 3707 C CA . PRO A 1 212 ? 21.453 149.895 73.737 1.00 13.18 209 PRO A CA 1
ATOM 3708 C C . PRO A 1 212 ? 21.124 148.953 72.588 1.00 15.43 209 PRO A C 1
ATOM 3709 O O . PRO A 1 212 ? 20.553 147.865 72.746 1.00 18.99 209 PRO A O 1
ATOM 3720 N N . ILE A 1 213 ? 21.5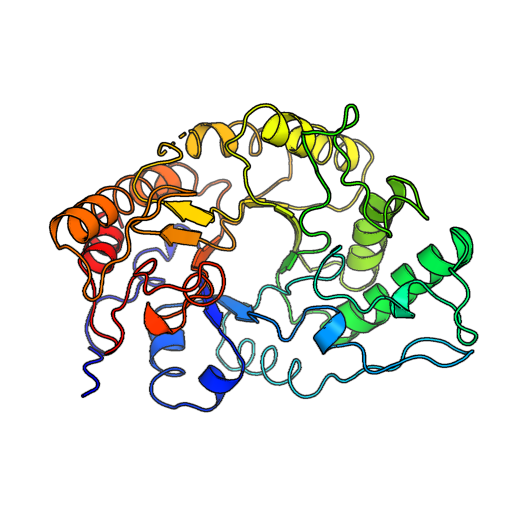52 149.344 71.402 1.00 14.38 210 ILE A N 1
ATOM 3721 C CA . ILE A 1 213 ? 21.505 148.492 70.218 1.00 13.06 210 ILE A CA 1
ATOM 3722 C C . ILE A 1 213 ? 22.913 147.977 69.955 1.00 12.38 210 ILE A C 1
ATOM 3723 O O . ILE A 1 213 ? 23.883 148.754 69.943 1.00 12.59 210 ILE A O 1
ATOM 3739 N N . HIS A 1 214 ? 23.037 146.671 69.760 1.00 10.40 211 HIS A N 1
ATOM 3740 C CA . HIS A 1 214 ? 24.347 146.056 69.632 1.00 11.05 211 HIS A CA 1
ATOM 3741 C C . HIS A 1 214 ? 24.624 145.502 68.258 1.00 10.93 211 HIS A C 1
ATOM 3742 O O . HIS A 1 214 ? 25.784 145.177 67.966 1.00 12.34 211 HIS A O 1
ATOM 3756 N N . GLY A 1 215 ? 23.625 145.401 67.401 1.00 10.26 212 GLY A N 1
ATOM 3757 C CA . GLY A 1 215 ? 23.887 144.785 66.121 1.00 10.39 212 GLY A CA 1
ATOM 3758 C C . GLY A 1 215 ? 22.818 145.079 65.104 1.00 10.01 212 GLY A C 1
ATOM 3759 O O . GLY A 1 215 ? 21.701 145.505 65.420 1.00 9.74 212 GLY A O 1
ATOM 3763 N N . ILE A 1 216 ? 23.204 144.848 63.857 1.00 9.71 213 ILE A N 1
ATOM 3764 C CA . ILE A 1 216 ? 22.307 144.872 62.720 1.00 8.67 213 ILE A CA 1
ATOM 3765 C C . ILE A 1 216 ? 22.212 143.456 62.162 1.00 9.38 213 ILE A C 1
ATOM 3766 O O . ILE A 1 216 ? 23.239 142.799 61.931 1.00 10.01 213 ILE A O 1
ATOM 3782 N N . GLY A 1 217 ? 20.983 143.000 61.944 1.00 8.69 214 GLY A N 1
ATOM 3783 C CA . GLY A 1 217 ? 20.721 141.747 61.253 1.00 7.75 214 GLY A CA 1
ATOM 3784 C C . GLY A 1 217 ? 20.382 142.041 59.808 1.00 8.75 214 GLY A C 1
ATOM 3785 O O . GLY A 1 217 ? 19.432 142.784 59.513 1.00 9.30 214 GLY A O 1
ATOM 3789 N N . MET A 1 218 ? 21.193 141.502 58.908 1.00 8.12 215 MET A N 1
ATOM 3790 C CA . MET A 1 218 ? 20.925 141.550 57.476 1.00 8.18 215 MET A CA 1
ATOM 3791 C C . MET A 1 218 ? 20.262 140.220 57.123 1.00 8.76 215 MET A C 1
ATOM 3792 O O . MET A 1 218 ? 20.904 139.160 57.181 1.00 9.21 215 MET A O 1
ATOM 3806 N N . GLN A 1 219 ? 18.970 140.260 56.791 1.00 8.77 216 GLN A N 1
ATOM 3807 C CA . GLN A 1 219 ? 18.245 139.012 56.553 1.00 9.15 216 GLN A CA 1
ATOM 3808 C C . GLN A 1 219 ? 18.851 138.218 55.411 1.00 8.75 216 GLN A C 1
ATOM 3809 O O . GLN A 1 219 ? 18.980 136.990 55.484 1.00 9.77 216 GLN A O 1
ATOM 3823 N N . CYS A 1 220 ? 19.215 138.896 54.340 1.00 8.89 217 CYS A N 1
ATOM 3824 C CA A CYS A 1 220 ? 19.832 138.245 53.193 0.29 9.34 217 CYS A CA 1
ATOM 3825 C CA B CYS A 1 220 ? 19.818 138.271 53.157 0.71 8.52 217 CYS A CA 1
ATOM 3826 C C . CYS A 1 220 ? 18.908 137.200 52.549 1.00 8.03 217 CYS A C 1
ATOM 3827 O O . CYS A 1 220 ? 19.330 136.071 52.239 1.00 9.03 217 CYS A O 1
ATOM 3842 N N . HIS A 1 221 ? 17.646 137.573 52.337 1.00 8.63 218 HIS A N 1
ATOM 3843 C CA . HIS A 1 221 ? 16.708 136.781 51.537 1.00 8.10 218 HIS A CA 1
ATOM 3844 C C . HIS A 1 221 ? 16.963 137.193 50.103 1.00 9.12 218 HIS A C 1
ATOM 3845 O O . HIS A 1 221 ? 16.439 138.212 49.635 1.00 10.10 218 HIS A O 1
ATOM 3859 N N . ILE A 1 222 ? 17.824 136.437 49.409 1.00 8.41 219 ILE A N 1
ATOM 3860 C CA . ILE A 1 222 ? 18.360 136.816 48.105 1.00 8.73 219 ILE A CA 1
ATOM 3861 C C . ILE A 1 222 ? 18.012 135.761 47.073 1.00 9.27 219 ILE A C 1
ATOM 3862 O O . ILE A 1 222 ? 17.217 134.852 47.333 1.00 9.37 219 ILE A O 1
ATOM 3878 N N . ASN A 1 223 ? 18.552 135.915 45.865 1.00 9.32 220 ASN A N 1
ATOM 3879 C CA . ASN A 1 223 ? 18.305 134.938 44.811 1.00 10.09 220 ASN A CA 1
ATOM 3880 C C . ASN A 1 223 ? 19.563 134.811 43.974 1.00 9.92 220 ASN A C 1
ATOM 3881 O O . ASN A 1 223 ? 20.544 135.505 44.212 1.00 10.13 220 ASN A O 1
ATOM 3892 N N . VAL A 1 224 ? 19.564 133.844 43.051 1.00 9.67 221 VAL A N 1
ATOM 3893 C CA . VAL A 1 224 ? 20.781 133.551 42.294 1.00 10.03 221 VAL A CA 1
ATOM 3894 C C . VAL A 1 224 ? 21.199 134.716 41.410 1.00 11.18 221 VAL A C 1
ATOM 3895 O O . VAL A 1 224 ? 22.347 134.746 40.952 1.00 12.82 221 VAL A O 1
ATOM 3908 N N . ASN A 1 225 ? 20.303 135.670 41.145 1.00 9.88 222 ASN A N 1
ATOM 3909 C CA . ASN A 1 225 ? 20.558 136.781 40.237 1.00 12.69 222 ASN A CA 1
ATOM 3910 C C . ASN A 1 225 ? 20.766 138.139 40.904 1.00 11.23 222 ASN A C 1
ATOM 3911 O O . ASN A 1 225 ? 21.272 139.054 40.230 1.00 12.61 222 ASN A O 1
ATOM 3922 N N . TRP A 1 226 ? 20.340 138.316 42.156 1.00 10.35 223 TRP A N 1
ATOM 3923 C CA . TRP A 1 226 ? 20.298 139.628 42.787 1.00 11.56 223 TRP A CA 1
ATOM 3924 C C . TRP A 1 226 ? 20.272 139.421 44.296 1.00 10.73 223 TRP A C 1
ATOM 3925 O O . TRP A 1 226 ? 19.640 138.466 44.762 1.00 10.98 223 TRP A O 1
ATOM 3946 N N . PRO A 1 227 ? 20.905 140.283 45.097 1.00 10.61 224 PRO A N 1
ATOM 3947 C CA . PRO A 1 227 ? 21.803 141.352 44.699 1.00 10.13 224 PRO A CA 1
ATOM 3948 C C . PRO A 1 227 ? 23.184 140.753 44.500 1.00 11.09 224 PRO A C 1
ATOM 3949 O O . PRO A 1 227 ? 23.375 139.554 44.777 1.00 12.85 224 PRO A O 1
ATOM 3960 N N . SER A 1 228 ? 24.146 141.547 44.060 1.00 11.74 225 SER A N 1
ATOM 3961 C CA . SER A 1 228 ? 25.496 141.030 43.913 1.00 10.67 225 SER A CA 1
ATOM 3962 C C . SER A 1 228 ? 26.163 140.870 45.277 1.00 12.47 225 SER A C 1
ATOM 3963 O O . SER A 1 228 ? 25.796 141.520 46.257 1.00 11.12 225 SER A O 1
ATOM 3971 N N . VAL A 1 229 ? 27.141 139.968 45.342 1.00 11.50 226 VAL A N 1
ATOM 3972 C CA . VAL A 1 229 ? 27.923 139.824 46.563 1.00 12.42 226 VAL A CA 1
ATOM 3973 C C . VAL A 1 229 ? 28.607 141.139 46.909 1.00 10.71 226 VAL A C 1
ATOM 3974 O O . VAL A 1 229 ? 28.741 141.490 48.082 1.00 11.96 226 VAL A O 1
ATOM 3987 N N . SER A 1 230 ? 29.062 141.879 45.896 1.00 12.46 227 SER A N 1
ATOM 3988 C CA B SER A 1 230 ? 29.686 143.177 46.134 0.51 11.38 227 SER A CA 1
ATOM 3989 C CA C SER A 1 230 ? 29.686 143.173 46.136 0.27 11.83 227 SER A CA 1
ATOM 3990 C CA D SER A 1 230 ? 29.686 143.176 46.132 0.22 11.94 227 SER A CA 1
ATOM 3991 C C . SER A 1 230 ? 28.730 144.137 46.835 1.00 12.68 227 SER A C 1
ATOM 3992 O O . SER A 1 230 ? 29.143 144.924 47.700 1.00 12.14 227 SER A O 1
ATOM 4010 N N . GLU A 1 231 ? 27.443 144.100 46.482 1.00 12.00 228 GLU A N 1
ATOM 4011 C CA A GLU A 1 231 ? 26.496 144.985 47.155 0.55 12.43 228 GLU A CA 1
ATOM 4012 C CA B GLU A 1 231 ? 26.493 144.981 47.150 0.45 12.11 228 GLU A CA 1
ATOM 4013 C C . GLU A 1 231 ? 26.245 144.548 48.588 1.00 10.96 228 GLU A C 1
ATOM 4014 O O . GLU A 1 231 ? 26.072 145.394 49.473 1.00 10.85 228 GLU A O 1
ATOM 4036 N N . ILE A 1 232 ? 26.192 143.230 48.845 1.00 11.76 229 ILE A N 1
ATOM 4037 C CA . ILE A 1 232 ? 26.129 142.745 50.221 1.00 10.01 229 ILE A CA 1
ATOM 4038 C C . ILE A 1 232 ? 27.352 143.220 50.996 1.00 9.95 229 ILE A C 1
ATOM 4039 O O . ILE A 1 232 ? 27.239 143.674 52.138 1.00 10.60 229 ILE A O 1
ATOM 4055 N N . GLU A 1 233 ? 28.524 143.146 50.379 1.00 10.43 230 GLU A N 1
ATOM 4056 C CA . GLU A 1 233 ? 29.727 143.661 51.023 1.00 10.28 230 GLU A CA 1
ATOM 4057 C C . GLU A 1 233 ? 29.620 145.152 51.309 1.00 11.21 230 GLU A C 1
ATOM 4058 O O . GLU A 1 233 ? 30.057 145.612 52.372 1.00 11.03 230 GLU A O 1
ATOM 4070 N N . ASN A 1 234 ? 29.046 145.927 50.379 1.00 10.47 231 ASN A N 1
ATOM 4071 C CA . ASN A 1 234 ? 28.885 147.356 50.620 1.00 11.35 231 ASN A CA 1
ATOM 4072 C C . ASN A 1 234 ? 28.021 147.600 51.854 1.00 11.82 231 ASN A C 1
ATOM 4073 O O . ASN A 1 234 ? 28.283 148.523 52.632 1.00 11.02 231 ASN A O 1
ATOM 4084 N N . SER A 1 235 ? 26.991 146.783 52.056 1.00 10.69 232 SER A N 1
ATOM 4085 C CA . SER A 1 235 ? 26.157 146.917 53.247 1.00 10.64 232 SER A CA 1
ATOM 4086 C C . SER A 1 235 ? 26.964 146.644 54.500 1.00 11.47 232 SER A C 1
ATOM 4087 O O . SER A 1 235 ? 26.892 147.396 55.486 1.00 10.59 232 SER A O 1
ATOM 4095 N N . ILE A 1 236 ? 27.760 145.568 54.482 1.00 10.99 233 ILE A N 1
ATOM 4096 C CA . ILE A 1 236 ? 28.591 145.243 55.633 1.00 10.70 233 ILE A CA 1
ATOM 4097 C C . ILE A 1 236 ? 29.564 146.379 55.921 1.00 11.29 233 ILE A C 1
ATOM 4098 O O . ILE A 1 236 ? 29.751 146.771 57.069 1.00 11.91 233 ILE A O 1
ATOM 4114 N N A LYS A 1 237 ? 30.182 146.937 54.883 0.60 11.74 234 LYS A N 1
ATOM 4115 N N B LYS A 1 237 ? 30.230 146.897 54.888 0.40 10.61 234 LYS A N 1
ATOM 4116 C CA A LYS A 1 237 ? 31.150 148.009 55.090 0.60 9.90 234 LYS A CA 1
ATOM 4117 C CA B LYS A 1 237 ? 31.142 148.020 55.086 0.40 9.81 234 LYS A CA 1
ATOM 4118 C C A LYS A 1 237 ? 30.516 149.236 55.721 0.60 11.78 234 LYS A C 1
ATOM 4119 C C B LYS A 1 237 ? 30.450 149.168 55.806 0.40 11.11 234 LYS A C 1
ATOM 4120 O O A LYS A 1 237 ? 31.132 149.878 56.584 0.60 10.47 234 LYS A O 1
ATOM 4121 O O B LYS A 1 237 ? 30.924 149.652 56.841 0.40 11.82 234 LYS A O 1
ATOM 4158 N N . LEU A 1 238 ? 29.312 149.603 55.286 1.00 11.47 235 LEU A N 1
ATOM 4159 C CA . LEU A 1 238 ? 28.659 150.777 55.856 1.00 11.72 235 LEU A CA 1
ATOM 4160 C C . LEU A 1 238 ? 28.185 150.505 57.277 1.00 10.58 235 LEU A C 1
ATOM 4161 O O . LEU A 1 238 ? 28.457 151.287 58.194 1.00 10.73 235 LEU A O 1
ATOM 4177 N N . PHE A 1 239 ? 27.490 149.392 57.481 1.00 10.47 236 PHE A N 1
ATOM 4178 C CA . PHE A 1 239 ? 26.967 149.110 58.809 1.00 10.86 236 PHE A CA 1
ATOM 4179 C C . PHE A 1 239 ? 28.099 148.915 59.815 1.00 11.32 236 PHE A C 1
ATOM 4180 O O . PHE A 1 239 ? 28.006 149.371 60.968 1.00 12.90 236 PHE A O 1
ATOM 4197 N N A SER A 1 240 ? 29.196 148.275 59.399 0.65 11.63 237 SER A N 1
ATOM 4198 N N B SER A 1 240 ? 29.190 148.266 59.375 0.35 11.61 237 SER A N 1
ATOM 4199 C CA A SER A 1 240 ? 30.315 148.023 60.303 0.65 14.76 237 SER A CA 1
ATOM 4200 C CA B SER A 1 240 ? 30.349 148.013 60.227 0.35 12.64 237 SER A CA 1
ATOM 4201 C C A SER A 1 240 ? 31.088 149.289 60.636 0.65 12.76 237 SER A C 1
ATOM 4202 C C B SER A 1 240 ? 30.988 149.308 60.696 0.35 11.88 237 SER A C 1
ATOM 4203 O O A SER A 1 240 ? 31.940 149.273 61.536 0.65 13.12 237 SER A O 1
ATOM 4204 O O B SER A 1 240 ? 31.623 149.339 61.758 0.35 13.50 237 SER A O 1
ATOM 4219 N N . SER A 1 241 ? 30.839 150.390 59.926 1.00 12.72 238 SER A N 1
ATOM 4220 C CA . SER A 1 241 ? 31.464 151.646 60.294 1.00 12.40 238 SER A CA 1
ATOM 4221 C C . SER A 1 241 ? 30.839 152.265 61.533 1.00 13.19 238 SER A C 1
ATOM 4222 O O . SER A 1 241 ? 31.445 153.161 62.118 1.00 13.68 238 SER A O 1
ATOM 4230 N N . ILE A 1 242 ? 29.684 151.786 61.990 1.00 12.00 239 ILE A N 1
ATOM 4231 C CA . ILE A 1 242 ? 29.086 152.325 63.209 1.00 10.90 239 ILE A CA 1
ATOM 4232 C C . ILE A 1 242 ? 29.816 151.710 64.394 1.00 12.73 239 ILE A C 1
ATOM 4233 O O . ILE A 1 242 ? 29.787 150.481 64.550 1.00 11.97 239 ILE A O 1
ATOM 4249 N N . PRO A 1 243 ? 30.451 152.482 65.265 1.00 13.14 240 PRO A N 1
ATOM 4250 C CA . PRO A 1 243 ? 31.150 151.868 66.394 1.00 13.52 240 PRO A CA 1
ATOM 4251 C C . PRO A 1 243 ? 30.197 151.102 67.302 1.00 12.96 240 PRO A C 1
ATOM 4252 O O . PRO A 1 243 ? 29.089 151.548 67.608 1.00 14.52 240 PRO A O 1
ATOM 4263 N N . GLY A 1 244 ? 30.639 149.926 67.715 1.00 16.24 241 GLY A N 1
ATOM 4264 C CA . GLY A 1 244 ? 29.879 149.119 68.644 1.00 17.52 241 GLY A CA 1
ATOM 4265 C C . GLY A 1 244 ? 28.744 148.319 68.033 1.00 21.12 241 GLY A C 1
ATOM 4266 O O . GLY A 1 244 ? 27.881 147.832 68.774 1.00 26.49 241 GLY A O 1
ATOM 4270 N N . ILE A 1 245 ? 28.698 148.194 66.710 1.00 13.41 242 ILE A N 1
ATOM 4271 C CA . ILE A 1 245 ? 27.673 147.420 66.013 1.00 14.03 242 ILE A CA 1
ATOM 4272 C C . ILE A 1 245 ? 28.318 146.166 65.446 1.00 15.27 242 ILE A C 1
ATOM 4273 O O . ILE A 1 245 ? 29.262 146.263 64.651 1.00 18.48 242 ILE A O 1
ATOM 4289 N N . GLU A 1 246 ? 27.787 144.998 65.812 1.00 12.59 243 GLU A N 1
ATOM 4290 C CA . GLU A 1 246 ? 28.140 143.766 65.122 1.00 12.00 243 GLU A CA 1
ATOM 4291 C C . GLU A 1 246 ? 27.049 143.404 64.126 1.00 12.51 243 GLU A C 1
ATOM 4292 O O . GLU A 1 246 ? 25.975 143.990 64.109 1.00 12.24 243 GLU A O 1
ATOM 4304 N N A ILE A 1 247 ? 27.375 142.448 63.260 0.17 10.21 244 ILE A N 1
ATOM 4305 N N B ILE A 1 247 ? 27.359 142.460 63.253 0.83 10.21 244 ILE A N 1
ATOM 4306 C CA A ILE A 1 247 ? 26.505 142.009 62.177 0.17 10.18 244 ILE A CA 1
ATOM 4307 C CA B ILE A 1 247 ? 26.446 142.054 62.191 0.83 9.97 244 ILE A CA 1
ATOM 4308 C C A ILE A 1 247 ? 26.165 140.545 62.395 0.17 9.69 244 ILE A C 1
ATOM 4309 C C B ILE A 1 247 ? 26.166 140.566 62.307 0.83 10.15 244 ILE A C 1
ATOM 4310 O O A ILE A 1 247 ? 27.038 139.736 62.727 0.17 9.69 244 ILE A O 1
ATOM 4311 O O B ILE A 1 247 ? 27.083 139.751 62.460 0.83 10.00 244 ILE A O 1
ATOM 4342 N N . HIS A 1 248 ? 24.891 140.212 62.211 1.00 8.93 245 HIS A N 1
ATOM 4343 C CA . HIS A 1 248 ? 24.458 138.842 61.981 1.00 8.77 245 HIS A CA 1
ATOM 4344 C C . HIS A 1 248 ? 23.821 138.815 60.604 1.00 8.53 245 HIS A C 1
ATOM 4345 O O . HIS A 1 248 ? 23.044 139.716 60.260 1.00 9.57 245 HIS A O 1
ATOM 4359 N N . ILE A 1 249 ? 24.168 137.812 59.801 1.00 9.46 246 ILE A N 1
ATOM 4360 C CA . ILE A 1 249 ? 23.416 137.475 58.598 1.00 8.16 246 ILE A CA 1
ATOM 4361 C C . ILE A 1 249 ? 22.337 136.536 59.133 1.00 8.43 246 ILE A C 1
ATOM 4362 O O . ILE A 1 249 ? 22.658 135.438 59.607 1.00 9.41 246 ILE A O 1
ATOM 4378 N N . THR A 1 250 ? 21.074 136.970 59.144 1.00 8.27 247 THR A N 1
ATOM 4379 C CA . THR A 1 250 ? 20.099 136.325 60.014 1.00 8.34 247 THR A CA 1
ATOM 4380 C C . THR A 1 250 ? 19.168 135.334 59.338 1.00 9.04 247 THR A C 1
ATOM 4381 O O . THR A 1 250 ? 18.651 134.446 60.027 1.00 8.25 247 THR A O 1
ATOM 4392 N N . GLN A 1 251 ? 18.908 135.464 58.034 1.00 8.16 248 GLN A N 1
ATOM 4393 C CA . GLN A 1 251 ? 17.848 134.686 57.406 1.00 8.49 248 GLN A CA 1
ATOM 4394 C C . GLN A 1 251 ? 18.231 134.310 55.991 1.00 8.95 248 GLN A C 1
ATOM 4395 O O . GLN A 1 251 ? 17.417 134.377 55.071 1.00 8.77 248 GLN A O 1
ATOM 4409 N N . LEU A 1 252 ? 19.473 133.873 55.818 1.00 7.91 249 LEU A N 1
ATOM 4410 C CA . LEU A 1 252 ? 20.034 133.641 54.497 1.00 8.25 249 LEU A CA 1
ATOM 4411 C C . LEU A 1 252 ? 19.298 132.532 53.758 1.00 9.11 249 LEU A C 1
ATOM 4412 O O . LEU A 1 252 ? 19.149 131.405 54.261 1.00 8.79 249 LEU A O 1
ATOM 4428 N N . ASP A 1 253 ? 18.890 132.848 52.531 1.00 7.85 250 ASP A N 1
ATOM 4429 C CA . ASP A 1 253 ? 18.418 131.851 51.586 1.00 8.60 250 ASP A CA 1
ATOM 4430 C C . ASP A 1 253 ? 18.569 132.437 50.192 1.00 8.87 250 ASP A C 1
ATOM 4431 O O . ASP A 1 253 ? 18.779 133.638 50.017 1.00 9.58 250 ASP A O 1
ATOM 4440 N N . MET A 1 254 ? 18.526 131.564 49.194 1.00 8.59 251 MET A N 1
ATOM 4441 C CA . MET A 1 254 ? 18.837 132.009 47.836 1.00 8.46 251 MET A CA 1
ATOM 4442 C C . MET A 1 254 ? 17.912 131.308 46.844 1.00 8.53 251 MET A C 1
ATOM 4443 O O . MET A 1 254 ? 18.179 130.199 46.377 1.00 9.15 251 MET A O 1
ATOM 4457 N N . SER A 1 255 ? 16.812 131.979 46.511 1.00 9.49 252 SER A N 1
ATOM 4458 C CA . SER A 1 255 ? 15.863 131.438 45.542 1.00 8.35 252 SER A CA 1
ATOM 4459 C C . SER A 1 255 ? 16.544 131.177 44.206 1.00 9.19 252 SER A C 1
ATOM 4460 O O . SER A 1 255 ? 17.440 131.922 43.791 1.00 9.57 252 SER A O 1
ATOM 4468 N N . LEU A 1 256 ? 16.088 130.133 43.509 1.00 9.58 253 LEU A N 1
ATOM 4469 C CA . LEU A 1 256 ? 16.562 129.883 42.150 1.00 9.29 253 LEU A CA 1
ATOM 4470 C C . LEU A 1 256 ? 15.920 130.799 41.125 1.00 11.51 253 LEU A C 1
ATOM 4471 O O . LEU A 1 256 ? 16.366 130.813 39.974 1.00 12.58 253 LEU A O 1
ATOM 4487 N N . TYR A 1 257 ? 14.906 131.567 41.509 1.00 10.21 254 TYR A N 1
ATOM 4488 C CA . TYR A 1 257 ? 14.148 132.389 40.581 1.00 13.29 254 TYR A CA 1
ATOM 4489 C C . TYR A 1 257 ? 14.509 133.862 40.713 1.00 11.92 254 TYR A C 1
ATOM 4490 O O . TYR A 1 257 ? 14.842 134.356 41.796 1.00 13.72 254 TYR A O 1
ATOM 4508 N N . ASN A 1 258 ? 14.361 134.569 39.600 1.00 11.49 255 ASN A N 1
ATOM 4509 C CA . ASN A 1 258 ? 14.291 136.005 39.687 1.00 12.24 255 ASN A CA 1
ATOM 4510 C C . ASN A 1 258 ? 13.018 136.418 40.411 1.00 12.74 255 ASN A C 1
ATOM 4511 O O . ASN A 1 258 ? 11.991 135.749 40.355 1.00 12.64 255 ASN A O 1
ATOM 4522 N N . TYR A 1 259 ? 13.096 137.551 41.070 1.00 13.29 256 TYR A N 1
ATOM 4523 C CA . TYR A 1 259 ? 11.971 138.074 41.821 1.00 12.64 256 TYR A CA 1
ATOM 4524 C C . TYR A 1 259 ? 10.848 138.507 40.885 1.00 13.86 256 TYR A C 1
ATOM 4525 O O . TYR A 1 259 ? 11.077 139.267 39.937 1.00 16.66 256 TYR A O 1
ATOM 4543 N N . GLY A 1 260 ? 9.629 138.058 41.180 1.00 12.46 257 GLY A N 1
ATOM 4544 C CA . GLY A 1 260 ? 8.504 138.376 40.321 1.00 12.92 257 GLY A CA 1
ATOM 4545 C C . GLY A 1 260 ? 8.492 137.639 39.003 1.00 12.96 257 GLY A C 1
ATOM 4546 O O . GLY A 1 260 ? 7.761 138.036 38.099 1.00 14.32 257 GLY A O 1
ATOM 4550 N N . SER A 1 261 ? 9.299 136.589 38.856 1.00 13.39 258 SER A N 1
ATOM 4551 C CA . SER A 1 261 ? 9.356 135.810 37.623 1.00 13.21 258 SER A CA 1
ATOM 4552 C C . SER A 1 261 ? 8.284 134.732 37.619 1.00 14.68 258 SER A C 1
ATOM 4553 O O . SER A 1 261 ? 8.011 134.107 38.647 1.00 14.32 258 SER A O 1
ATOM 4561 N N . SER A 1 262 ? 7.739 134.455 36.444 1.00 13.44 259 SER A N 1
ATOM 4562 C CA . SER A 1 262 ? 6.741 133.410 36.298 1.00 15.29 259 SER A CA 1
ATOM 4563 C C . SER A 1 262 ? 7.350 132.045 36.005 1.00 16.96 259 SER A C 1
ATOM 4564 O O . SER A 1 262 ? 6.609 131.092 35.757 1.00 16.99 259 SER A O 1
ATOM 4572 N N . GLU A 1 263 ? 8.672 131.924 36.018 1.00 16.56 260 GLU A N 1
ATOM 4573 C CA . GLU A 1 263 ? 9.255 130.598 35.884 1.00 18.71 260 GLU A CA 1
ATOM 4574 C C . GLU A 1 263 ? 8.784 129.734 37.045 1.00 19.14 260 GLU A C 1
ATOM 4575 O O . GLU A 1 263 ? 8.539 130.225 38.151 1.00 16.88 260 GLU A O 1
ATOM 4587 N N . ASN A 1 264 ? 8.626 128.442 36.780 1.00 17.92 261 ASN A N 1
ATOM 4588 C CA . ASN A 1 264 ? 8.075 127.522 37.767 1.00 16.66 261 ASN A CA 1
ATOM 4589 C C . ASN A 1 264 ? 8.577 126.143 37.374 1.00 17.40 261 ASN A C 1
ATOM 4590 O O . ASN A 1 264 ? 8.139 125.602 36.354 1.00 19.78 261 ASN A O 1
ATOM 4601 N N . TYR A 1 265 ? 9.485 125.588 38.168 1.00 14.80 262 TYR A N 1
ATOM 4602 C CA . TYR A 1 265 ? 10.112 124.314 37.862 1.00 15.65 262 TYR A CA 1
ATOM 4603 C C . TYR A 1 265 ? 9.584 123.206 38.760 1.00 15.29 262 TYR A C 1
ATOM 4604 O O . TYR A 1 265 ? 9.332 123.420 39.948 1.00 16.54 262 TYR A O 1
ATOM 4622 N N A SER A 1 266 ? 9.429 122.007 38.199 0.33 18.69 263 SER A N 1
ATOM 4623 N N B SER A 1 266 ? 9.429 122.010 38.183 0.35 18.75 263 SER A N 1
ATOM 4624 N N C SER A 1 266 ? 9.425 122.010 38.187 0.32 18.58 263 SER A N 1
ATOM 4625 C CA A SER A 1 266 ? 9.046 120.860 39.013 0.33 22.18 263 SER A CA 1
ATOM 4626 C CA B SER A 1 266 ? 9.047 120.844 38.972 0.35 22.31 263 SER A CA 1
ATOM 4627 C CA C SER A 1 266 ? 9.051 120.853 38.990 0.32 22.14 263 SER A CA 1
ATOM 4628 C C A SER A 1 266 ? 10.245 120.180 39.658 0.33 22.39 263 SER A C 1
ATOM 4629 C C B SER A 1 266 ? 10.254 120.235 39.675 0.35 22.59 263 SER A C 1
ATOM 4630 C C C SER A 1 266 ? 10.264 120.255 39.690 0.32 22.59 263 SER A C 1
ATOM 4631 O O A SER A 1 266 ? 10.120 119.624 40.754 0.33 27.03 263 SER A O 1
ATOM 4632 O O B SER A 1 266 ? 10.153 119.799 40.827 0.35 27.33 263 SER A O 1
ATOM 4633 O O C SER A 1 266 ? 10.176 119.846 40.853 0.32 26.75 263 SER A O 1
ATOM 4655 N N . THR A 1 267 ? 11.398 120.209 39.003 1.00 20.15 264 THR A N 1
ATOM 4656 C CA . THR A 1 267 ? 12.641 119.743 39.584 1.00 17.84 264 THR A CA 1
ATOM 4657 C C . THR A 1 267 ? 13.682 120.829 39.370 1.00 16.32 264 THR A C 1
ATOM 4658 O O . THR A 1 267 ? 13.552 121.644 38.452 1.00 17.48 264 THR A O 1
ATOM 4669 N N . PRO A 1 268 ? 14.690 120.907 40.230 1.00 14.58 265 PRO A N 1
ATOM 4670 C CA . PRO A 1 268 ? 15.593 122.062 40.186 1.00 13.64 265 PRO A CA 1
ATOM 4671 C C . PRO A 1 268 ? 16.513 121.982 38.983 1.00 16.02 265 PRO A C 1
ATOM 4672 O O . PRO A 1 268 ? 17.199 120.974 38.790 1.00 16.54 265 PRO A O 1
ATOM 4683 N N . PRO A 1 269 ? 16.568 123.017 38.153 1.00 14.95 266 PRO A N 1
ATOM 4684 C CA . PRO A 1 269 ? 17.501 122.968 37.011 1.00 15.00 266 PRO A CA 1
ATOM 4685 C C . PRO A 1 269 ? 18.944 122.959 37.499 1.00 14.51 266 PRO A C 1
ATOM 4686 O O . PRO A 1 269 ? 19.321 123.783 38.333 1.00 13.68 266 PRO A O 1
ATOM 4697 N N . GLN A 1 270 ? 19.765 122.059 36.944 1.00 14.78 267 GLN A N 1
ATOM 4698 C CA . GLN A 1 270 ? 21.142 121.958 37.415 1.00 13.30 267 GLN A CA 1
ATOM 4699 C C . GLN A 1 270 ? 21.921 123.241 37.167 1.00 13.80 267 GLN A C 1
ATOM 4700 O O . GLN A 1 270 ? 22.768 123.622 37.986 1.00 12.42 267 GLN A O 1
ATOM 4714 N N . ASP A 1 271 ? 21.690 123.912 36.039 1.00 13.14 268 ASP A N 1
ATOM 4715 C CA . ASP A 1 271 ? 22.435 125.142 35.820 1.00 13.46 268 ASP A CA 1
ATOM 4716 C C . ASP A 1 271 ? 22.164 126.159 36.918 1.00 12.05 268 ASP A C 1
ATOM 4717 O O . ASP A 1 271 ? 23.085 126.869 37.354 1.00 12.28 268 ASP A O 1
ATOM 4726 N N . LEU A 1 272 ? 20.925 126.232 37.404 1.00 11.35 269 LEU A N 1
ATOM 4727 C CA . LEU A 1 272 ? 20.612 127.161 38.477 1.00 11.14 269 LEU A CA 1
ATOM 4728 C C . LEU A 1 272 ? 21.174 126.682 39.805 1.00 10.83 269 LEU A C 1
ATOM 4729 O O . LEU A 1 272 ? 21.607 127.504 40.626 1.00 10.57 269 LEU A O 1
ATOM 4745 N N . LEU A 1 273 ? 21.184 125.368 40.047 1.00 10.98 270 LEU A N 1
ATOM 4746 C CA . LEU A 1 273 ? 21.849 124.861 41.245 1.00 10.73 270 LEU A CA 1
ATOM 4747 C C . LEU A 1 273 ? 23.329 125.198 41.234 1.00 10.47 270 LEU A C 1
ATOM 4748 O O . LEU A 1 273 ? 23.920 125.430 42.293 1.00 10.56 270 LEU A O 1
ATOM 4764 N N . GLN A 1 274 ? 23.963 125.174 40.056 1.00 10.49 271 GLN A N 1
ATOM 4765 C CA . GLN A 1 274 ? 25.381 125.526 39.965 1.00 11.27 271 GLN A CA 1
ATOM 4766 C C . GLN A 1 274 ? 25.602 127.022 40.146 1.00 11.11 271 GLN A C 1
ATOM 4767 O O . GLN A 1 274 ? 26.560 127.441 40.809 1.00 10.84 271 GLN A O 1
ATOM 4781 N N . LYS A 1 275 ? 24.714 127.847 39.580 1.00 10.66 272 LYS A N 1
ATOM 4782 C CA . LYS A 1 275 ? 24.803 129.282 39.803 1.00 11.47 272 LYS A CA 1
ATOM 4783 C C . LYS A 1 275 ? 24.642 129.585 41.278 1.00 11.61 272 LYS A C 1
ATOM 4784 O O . LYS A 1 275 ? 25.363 130.413 41.840 1.00 11.06 272 LYS A O 1
ATOM 4803 N N . GLN A 1 276 ? 23.725 128.873 41.922 1.00 9.25 273 GLN A N 1
ATOM 4804 C CA . GLN A 1 276 ? 23.527 129.013 43.366 1.00 9.81 273 GLN A CA 1
ATOM 4805 C C . GLN A 1 276 ? 24.792 128.655 44.133 1.00 10.56 273 GLN A C 1
ATOM 4806 O O . GLN A 1 276 ? 25.215 129.382 45.038 1.00 9.97 273 GLN A O 1
ATOM 4820 N N . ALA A 1 277 ? 25.418 127.527 43.776 1.00 9.95 274 ALA A N 1
ATOM 4821 C CA . ALA A 1 277 ? 26.647 127.105 44.438 1.00 9.70 274 ALA A CA 1
ATOM 4822 C C . ALA A 1 277 ? 27.748 128.142 44.274 1.00 11.32 274 ALA A C 1
ATOM 4823 O O . ALA A 1 277 ? 28.435 128.504 45.237 1.00 10.71 274 ALA A O 1
ATOM 4830 N N A GLN A 1 278 ? 27.942 128.632 43.047 0.42 10.04 275 GLN A N 1
ATOM 4831 N N B GLN A 1 278 ? 27.935 128.631 43.049 0.58 10.05 275 GLN A N 1
ATOM 4832 C CA A GLN A 1 278 ? 28.985 129.622 42.813 0.42 10.83 275 GLN A CA 1
ATOM 4833 C CA B GLN A 1 278 ? 28.974 129.617 42.807 0.58 11.17 275 GLN A CA 1
ATOM 4834 C C A GLN A 1 278 ? 28.744 130.870 43.643 0.42 11.11 275 GLN A C 1
ATOM 4835 C C B GLN A 1 278 ? 28.742 130.865 43.640 0.58 11.42 275 GLN A C 1
ATOM 4836 O O A GLN A 1 278 ? 29.685 131.440 44.210 0.42 11.57 275 GLN A O 1
ATOM 4837 O O B GLN A 1 278 ? 29.686 131.427 44.207 0.58 11.74 275 GLN A O 1
ATOM 4864 N N . LYS A 1 279 ? 27.490 131.307 43.738 1.00 10.67 276 LYS A N 1
ATOM 4865 C CA . LYS A 1 279 ? 27.204 132.527 44.470 1.00 10.76 276 LYS A CA 1
ATOM 4866 C C . LYS A 1 279 ? 27.358 132.316 45.970 1.00 10.30 276 LYS A C 1
ATOM 4867 O O . LYS A 1 279 ? 27.874 133.191 46.664 1.00 9.78 276 LYS A O 1
ATOM 4886 N N . TYR A 1 280 ? 26.931 131.165 46.502 1.00 9.81 277 TYR A N 1
ATOM 4887 C CA . TYR A 1 280 ? 27.191 130.899 47.913 1.00 9.60 277 TYR A CA 1
ATOM 4888 C C . TYR A 1 280 ? 28.688 130.858 48.208 1.00 10.28 277 TYR A C 1
ATOM 4889 O O . TYR A 1 280 ? 29.129 131.327 49.265 1.00 10.10 277 TYR A O 1
ATOM 4907 N N . LYS A 1 281 ? 29.486 130.290 47.301 1.00 10.09 278 LYS A N 1
ATOM 4908 C CA . LYS A 1 281 ? 30.926 130.285 47.519 1.00 9.63 278 LYS A CA 1
ATOM 4909 C C . LYS A 1 281 ? 31.464 131.710 47.575 1.00 11.59 278 LYS A C 1
ATOM 4910 O O . LYS A 1 281 ? 32.247 132.063 48.475 1.00 11.48 278 LYS A O 1
ATOM 4929 N N A GLU A 1 282 ? 31.058 132.541 46.611 0.51 11.50 279 GLU A N 1
ATOM 4930 N N B GLU A 1 282 ? 31.060 132.556 46.625 0.49 10.94 279 GLU A N 1
ATOM 4931 C CA A GLU A 1 282 ? 31.501 133.930 46.573 0.51 13.26 279 GLU A CA 1
ATOM 4932 C CA B GLU A 1 282 ? 31.556 133.930 46.625 0.49 12.52 279 GLU A CA 1
ATOM 4933 C C A GLU A 1 282 ? 31.075 134.665 47.837 0.51 11.54 279 GLU A C 1
ATOM 4934 C C B GLU A 1 282 ? 31.082 134.674 47.863 0.49 11.99 279 GLU A C 1
ATOM 4935 O O A GLU A 1 282 ? 31.861 135.418 48.428 0.51 11.60 279 GLU A O 1
ATOM 4936 O O B GLU A 1 282 ? 31.840 135.449 48.461 0.49 11.76 279 GLU A O 1
ATOM 4959 N N . LEU A 1 283 ? 29.837 134.435 48.279 1.00 11.45 280 LEU A N 1
ATOM 4960 C CA . LEU A 1 283 ? 29.310 135.083 49.470 1.00 10.47 280 LEU A CA 1
ATOM 4961 C C . LEU A 1 283 ? 30.147 134.739 50.697 1.00 10.22 280 LEU A C 1
ATOM 4962 O O . LEU A 1 283 ? 30.584 135.621 51.439 1.00 10.82 280 LEU A O 1
ATOM 4978 N N . PHE A 1 284 ? 30.374 133.444 50.939 1.00 9.95 281 PHE A N 1
ATOM 4979 C CA . PHE A 1 284 ? 31.130 133.056 52.122 1.00 10.31 281 PHE A CA 1
ATOM 4980 C C . PHE A 1 284 ? 32.589 133.462 52.047 1.00 10.18 281 PHE A C 1
ATOM 4981 O O . PHE A 1 284 ? 33.188 133.761 53.086 1.00 11.78 281 PHE A O 1
ATOM 4998 N N . THR A 1 285 ? 33.190 133.468 50.857 1.00 9.84 282 THR A N 1
ATOM 4999 C CA . THR A 1 285 ? 34.553 133.978 50.723 1.00 12.05 282 THR A CA 1
ATOM 5000 C C . THR A 1 285 ? 34.618 135.435 51.164 1.00 10.86 282 THR A C 1
ATOM 5001 O O . THR A 1 285 ? 35.549 135.839 51.879 1.00 12.46 282 THR A O 1
ATOM 5012 N N . MET A 1 286 ? 33.623 136.224 50.774 1.00 9.92 283 MET A N 1
ATOM 5013 C CA . MET A 1 286 ? 33.556 137.624 51.186 1.00 10.62 283 MET A CA 1
ATOM 5014 C C . MET A 1 286 ? 33.297 137.747 52.686 1.00 10.13 283 MET A C 1
ATOM 5015 O O . MET A 1 286 ? 33.986 138.504 53.378 1.00 10.82 283 MET A O 1
ATOM 5029 N N . LEU A 1 287 ? 32.321 137.005 53.215 1.00 10.66 284 LEU A N 1
ATOM 5030 C CA . LEU A 1 287 ? 32.023 137.128 54.642 1.00 10.77 284 LEU A CA 1
ATOM 5031 C C . LEU A 1 287 ? 33.239 136.821 55.508 1.00 10.86 284 LEU A C 1
ATOM 5032 O O . LEU A 1 287 ? 33.424 137.419 56.577 1.00 10.96 284 LEU A O 1
ATOM 5048 N N . LYS A 1 288 ? 34.077 135.888 55.071 1.00 9.84 285 LYS A N 1
ATOM 5049 C CA . LYS A 1 288 ? 35.267 135.522 55.826 1.00 11.05 285 LYS A CA 1
ATOM 5050 C C . LYS A 1 288 ? 36.265 136.662 55.955 1.00 12.53 285 LYS A C 1
ATOM 5051 O O . LYS A 1 288 ? 37.127 136.593 56.830 1.00 15.57 285 LYS A O 1
ATOM 5070 N N . LYS A 1 289 ? 36.162 137.701 55.123 1.00 12.20 286 LYS A N 1
ATOM 5071 C CA . LYS A 1 289 ? 37.036 138.859 55.260 1.00 11.78 286 LYS A CA 1
ATOM 5072 C C . LYS A 1 289 ? 36.579 139.802 56.352 1.00 14.08 286 LYS A C 1
ATOM 5073 O O . LYS A 1 289 ? 37.322 140.728 56.705 1.00 14.27 286 LYS A O 1
ATOM 5092 N N . TYR A 1 290 ? 35.376 139.582 56.896 1.00 12.32 287 TYR A N 1
ATOM 5093 C CA . TYR A 1 290 ? 34.716 140.502 57.812 1.00 12.24 287 TYR A CA 1
ATOM 5094 C C . TYR A 1 290 ? 34.369 139.834 59.138 1.00 12.62 287 TYR A C 1
ATOM 5095 O O . TYR A 1 290 ? 33.419 140.224 59.816 1.00 12.99 287 TYR A O 1
ATOM 5113 N N . THR A 1 291 ? 35.172 138.858 59.572 1.00 13.11 288 THR A N 1
ATOM 5114 C CA . THR A 1 291 ? 34.871 138.172 60.822 1.00 12.39 288 THR A CA 1
ATOM 5115 C C . THR A 1 291 ? 35.099 139.058 62.038 1.00 14.47 288 THR A C 1
ATOM 5116 O O . THR A 1 291 ? 34.661 138.700 63.136 1.00 17.12 288 THR A O 1
ATOM 5127 N N . ASN A 1 292 ? 35.726 140.218 61.863 1.00 14.01 289 ASN A N 1
ATOM 5128 C CA . ASN A 1 292 ? 35.795 141.195 62.941 1.00 17.21 289 ASN A CA 1
ATOM 5129 C C . ASN A 1 292 ? 34.424 141.733 63.305 1.00 15.39 289 ASN A C 1
ATOM 5130 O O . ASN A 1 292 ? 34.248 142.235 64.421 1.00 17.70 289 ASN A O 1
ATOM 5141 N N . VAL A 1 293 ? 33.450 141.642 62.398 1.00 12.66 290 VAL A N 1
ATOM 5142 C CA . VAL A 1 293 ? 32.154 142.255 62.633 1.00 12.33 290 VAL A CA 1
ATOM 5143 C C . VAL A 1 293 ? 30.996 141.282 62.405 1.00 10.01 290 VAL A C 1
ATOM 5144 O O . VAL A 1 293 ? 30.001 141.342 63.123 1.00 10.67 290 VAL A O 1
ATOM 5157 N N . VAL A 1 294 ? 31.130 140.372 61.437 1.00 11.74 291 VAL A N 1
ATOM 5158 C CA . VAL A 1 294 ? 30.111 139.353 61.179 1.00 10.48 291 VAL A CA 1
ATOM 5159 C C . VAL A 1 294 ? 30.357 138.193 62.129 1.00 10.38 291 VAL A C 1
ATOM 5160 O O . VAL A 1 294 ? 31.385 137.508 62.027 1.00 12.73 291 VAL A O 1
ATOM 5173 N N . LYS A 1 295 ? 29.412 137.954 63.047 1.00 10.11 292 LYS A N 1
ATOM 5174 C CA . LYS A 1 295 ? 29.612 136.993 64.131 1.00 11.70 292 LYS A CA 1
ATOM 5175 C C . LYS A 1 295 ? 28.745 135.754 64.014 1.00 10.28 292 LYS A C 1
ATOM 5176 O O . LYS A 1 295 ? 28.992 134.773 64.736 1.00 11.25 292 LYS A O 1
ATOM 5195 N N . CYS A 1 296 ? 27.710 135.792 63.166 1.00 9.12 293 CYS A N 1
ATOM 5196 C CA . CYS A 1 296 ? 26.796 134.674 63.011 1.00 8.48 293 CYS A CA 1
ATOM 5197 C C . CYS A 1 296 ? 26.170 134.746 61.632 1.00 9.35 293 CYS A C 1
ATOM 5198 O O . CYS A 1 296 ? 25.824 135.846 61.172 1.00 10.47 293 CYS A O 1
ATOM 5206 N N . VAL A 1 297 ? 26.021 133.588 60.972 1.00 9.41 294 VAL A N 1
ATOM 5207 C CA . VAL A 1 297 ? 25.336 133.476 59.677 1.00 9.46 294 VAL A CA 1
ATOM 5208 C C . VAL A 1 297 ? 24.320 132.352 59.833 1.00 8.85 294 VAL A C 1
ATOM 5209 O O . VAL A 1 297 ? 24.708 131.200 60.034 1.00 9.74 294 VAL A O 1
ATOM 5222 N N . THR A 1 298 ? 23.034 132.696 59.787 1.00 8.53 295 THR A N 1
ATOM 5223 C CA . THR A 1 298 ? 21.936 131.751 59.934 1.00 7.94 295 THR A CA 1
ATOM 5224 C C . THR A 1 298 ? 21.212 131.602 58.606 1.00 9.24 295 THR A C 1
ATOM 5225 O O . THR A 1 298 ? 20.882 132.597 57.956 1.00 9.00 295 THR A O 1
ATOM 5236 N N . PHE A 1 299 ? 20.976 130.351 58.219 1.00 8.37 296 PHE A N 1
ATOM 5237 C CA . PHE A 1 299 ? 20.168 129.988 57.061 1.00 8.35 296 PHE A CA 1
ATOM 5238 C C . PHE A 1 299 ? 18.706 129.872 57.453 1.00 8.89 296 PHE A C 1
ATOM 5239 O O . PHE A 1 299 ? 18.379 129.288 58.499 1.00 8.69 296 PHE A O 1
ATOM 5256 N N . TRP A 1 300 ? 17.819 130.411 56.613 1.00 8.98 297 TRP A N 1
ATOM 5257 C CA . TRP A 1 300 ? 16.387 130.394 56.927 1.00 8.19 297 TRP A CA 1
ATOM 5258 C C . TRP A 1 300 ? 15.735 129.083 56.471 1.00 8.09 297 TRP A C 1
ATOM 5259 O O . TRP A 1 300 ? 14.810 129.062 55.649 1.00 8.87 297 TRP A O 1
ATOM 5280 N N . GLY A 1 301 ? 16.198 127.985 57.058 1.00 8.84 298 GLY A N 1
ATOM 5281 C CA . GLY A 1 301 ? 15.601 126.673 56.867 1.00 10.04 298 GLY A CA 1
ATOM 5282 C C . GLY A 1 301 ? 16.676 125.600 56.772 1.00 9.35 298 GLY A C 1
ATOM 5283 O O . GLY A 1 301 ? 17.810 125.832 56.351 1.00 9.86 298 GLY A O 1
ATOM 5287 N N . LEU A 1 302 ? 16.276 124.380 57.101 1.00 9.12 299 LEU A N 1
ATOM 5288 C CA . LEU A 1 302 ? 17.187 123.244 57.161 1.00 9.67 299 LEU A CA 1
ATOM 5289 C C . LEU A 1 302 ? 17.410 122.616 55.785 1.00 10.03 299 LEU A C 1
ATOM 5290 O O . LEU A 1 302 ? 18.523 122.166 55.478 1.00 11.45 299 LEU A O 1
ATOM 5306 N N . LYS A 1 303 ? 16.347 122.509 54.986 1.00 9.74 300 LYS A N 1
ATOM 5307 C CA A LYS A 1 303 ? 16.394 121.812 53.705 0.55 8.86 300 LYS A CA 1
ATOM 5308 C CA B LYS A 1 303 ? 16.408 121.826 53.697 0.45 8.60 300 LYS A CA 1
ATOM 5309 C C . LYS A 1 303 ? 15.293 122.358 52.806 1.00 9.04 300 LYS A C 1
ATOM 5310 O O . LYS A 1 303 ? 14.346 122.996 53.271 1.00 9.67 300 LYS A O 1
ATOM 5345 N N . ASP A 1 304 ? 15.421 122.090 51.501 1.00 10.22 301 ASP A N 1
ATOM 5346 C CA . ASP A 1 304 ? 14.684 122.864 50.506 1.00 9.74 301 ASP A CA 1
ATOM 5347 C C . ASP A 1 304 ? 13.174 122.776 50.653 1.00 9.50 301 ASP A C 1
ATOM 5348 O O . ASP A 1 304 ? 12.475 123.764 50.422 1.00 11.60 301 ASP A O 1
ATOM 5357 N N . ASP A 1 305 ? 12.638 121.595 50.981 1.00 10.06 302 ASP A N 1
ATOM 5358 C CA . ASP A 1 305 ? 11.182 121.472 51.107 1.00 11.04 302 ASP A CA 1
ATOM 5359 C C . ASP A 1 305 ? 10.643 122.119 52.377 1.00 12.13 302 ASP A C 1
ATOM 5360 O O . ASP A 1 305 ? 9.420 122.264 52.494 1.00 14.19 302 ASP A O 1
ATOM 5369 N N . TYR A 1 306 ? 11.512 122.515 53.310 1.00 9.85 303 TYR A N 1
ATOM 5370 C CA . TYR A 1 306 ? 11.085 123.252 54.483 1.00 10.28 303 TYR A CA 1
ATOM 5371 C C . TYR A 1 306 ? 11.091 124.750 54.250 1.00 10.77 303 TYR A C 1
ATOM 5372 O O . TYR A 1 306 ? 10.652 125.495 55.135 1.00 10.83 303 TYR A O 1
ATOM 5390 N N . SER A 1 307 ? 11.562 125.210 53.098 1.00 9.68 304 SER A N 1
ATOM 5391 C CA . SER A 1 307 ? 11.706 126.646 52.873 1.00 9.97 304 SER A CA 1
ATOM 5392 C C . SER A 1 307 ? 10.365 127.343 52.805 1.00 9.02 304 SER A C 1
ATOM 5393 O O . SER A 1 307 ? 9.486 126.950 52.048 1.00 9.75 304 SER A O 1
ATOM 5401 N N . TRP A 1 308 ? 10.273 128.456 53.527 1.00 8.83 305 TRP A N 1
ATOM 5402 C CA . TRP A 1 308 ? 9.125 129.339 53.480 1.00 9.85 305 TRP A CA 1
ATOM 5403 C C . TRP A 1 308 ? 8.859 129.863 52.083 1.00 9.05 305 TRP A C 1
ATOM 5404 O O . TRP A 1 308 ? 7.733 130.301 51.814 1.00 9.84 305 TRP A O 1
ATOM 5425 N N . LEU A 1 309 ? 9.848 129.851 51.198 1.00 9.33 306 LEU A N 1
ATOM 5426 C CA . LEU A 1 309 ? 9.644 130.395 49.854 1.00 11.36 306 LEU A CA 1
ATOM 5427 C C . LEU A 1 309 ? 8.629 129.594 49.057 1.00 10.55 306 LEU A C 1
ATOM 5428 O O . LEU A 1 309 ? 8.000 130.132 48.132 1.00 11.79 306 LEU A O 1
ATOM 5444 N N . ARG A 1 310 ? 8.458 128.318 49.372 1.00 10.36 307 ARG A N 1
ATOM 5445 C CA . ARG A 1 310 ? 7.502 127.504 48.636 1.00 10.57 307 ARG A CA 1
ATOM 5446 C C . ARG A 1 310 ? 6.085 128.020 48.846 1.00 10.76 307 ARG A C 1
ATOM 5447 O O . ARG A 1 310 ? 5.363 128.236 47.874 1.00 12.46 307 ARG A O 1
ATOM 5468 N N . SER A 1 311 ? 5.687 128.264 50.102 1.00 10.91 308 SER A N 1
ATOM 5469 C CA A SER A 1 311 ? 4.391 128.882 50.373 0.71 12.36 308 SER A CA 1
ATOM 5470 C CA B SER A 1 311 ? 4.390 128.879 50.366 0.29 12.16 308 SER A CA 1
ATOM 5471 C C . SER A 1 311 ? 4.367 130.354 49.971 1.00 12.93 308 SER A C 1
ATOM 5472 O O . SER A 1 311 ? 3.343 130.855 49.469 1.00 12.77 308 SER A O 1
ATOM 5485 N N . PHE A 1 312 ? 5.461 131.080 50.189 1.00 12.19 309 PHE A N 1
ATOM 5486 C CA . PHE A 1 312 ? 5.455 132.517 49.920 1.00 12.36 309 PHE A CA 1
ATOM 5487 C C . PHE A 1 312 ? 5.113 132.802 48.461 1.00 10.69 309 PHE A C 1
ATOM 5488 O O . PHE A 1 312 ? 4.320 133.709 48.159 1.00 12.51 309 PHE A O 1
ATOM 5507 N N . ASN A 1 313 ? 5.689 132.029 47.538 1.00 11.63 310 ASN A N 1
ATOM 5508 C CA . ASN A 1 313 ? 5.479 132.248 46.120 1.00 10.89 310 ASN A CA 1
ATOM 5509 C C . ASN A 1 313 ? 4.593 131.194 45.472 1.00 11.59 310 ASN A C 1
ATOM 5510 O O . ASN A 1 313 ? 4.261 131.314 44.270 1.00 13.15 310 ASN A O 1
ATOM 5521 N N . GLY A 1 314 ? 4.170 130.182 46.219 1.00 11.79 311 GLY A N 1
ATOM 5522 C CA . GLY A 1 314 ? 3.285 129.178 45.664 1.00 10.76 311 GLY A CA 1
ATOM 5523 C C . GLY A 1 314 ? 3.919 128.321 44.596 1.00 11.18 311 GLY A C 1
ATOM 5524 O O . GLY A 1 314 ? 3.231 127.933 43.648 1.00 13.52 311 GLY A O 1
ATOM 5528 N N . LYS A 1 315 ? 5.197 127.972 44.739 1.00 12.58 312 LYS A N 1
ATOM 5529 C CA . LYS A 1 315 ? 5.843 127.073 43.787 1.00 13.36 312 LYS A CA 1
ATOM 5530 C C . LYS A 1 315 ? 7.036 126.416 44.458 1.00 10.64 312 LYS A C 1
ATOM 5531 O O . LYS A 1 315 ? 7.525 126.892 45.480 1.00 11.85 312 LYS A O 1
ATOM 5550 N N . ASN A 1 316 ? 7.518 125.333 43.852 1.00 12.31 313 ASN A N 1
ATOM 5551 C CA . ASN A 1 316 ? 8.704 124.676 44.370 1.00 13.22 313 ASN A CA 1
ATOM 5552 C C . ASN A 1 316 ? 9.907 125.600 44.221 1.00 10.68 313 ASN A C 1
ATOM 5553 O O . ASN A 1 316 ? 10.016 126.360 43.265 1.00 12.31 313 ASN A O 1
ATOM 5564 N N . ASP A 1 317 ? 10.826 125.510 45.175 1.00 9.72 314 ASP A N 1
ATOM 5565 C CA . ASP A 1 317 ? 12.063 126.282 45.140 1.00 9.41 314 ASP A CA 1
ATOM 5566 C C . ASP A 1 317 ? 13.099 125.516 45.940 1.00 9.78 314 ASP A C 1
ATOM 5567 O O . ASP A 1 317 ? 12.766 124.638 46.747 1.00 10.88 314 ASP A O 1
ATOM 5576 N N . TRP A 1 318 ? 14.357 125.865 45.715 1.00 9.89 315 TRP A N 1
ATOM 5577 C CA . TRP A 1 318 ? 15.490 125.105 46.237 1.00 8.63 315 TRP A CA 1
ATOM 5578 C C . TRP A 1 318 ? 16.514 126.094 46.760 1.00 9.75 315 TRP A C 1
ATOM 5579 O O . TRP A 1 318 ? 17.573 126.282 46.161 1.00 9.97 315 TRP A O 1
ATOM 5600 N N . PRO A 1 319 ? 16.245 126.731 47.904 1.00 9.56 316 PRO A N 1
ATOM 5601 C CA . PRO A 1 319 ? 17.030 127.917 48.289 1.00 9.33 316 PRO A CA 1
ATOM 5602 C C . PRO A 1 319 ? 18.166 127.674 49.271 1.00 8.97 316 PRO A C 1
ATOM 5603 O O . PRO A 1 319 ? 18.875 128.628 49.594 1.00 8.74 316 PRO A O 1
ATOM 5614 N N . LEU A 1 320 ? 18.315 126.443 49.768 1.00 9.00 317 LEU A N 1
ATOM 5615 C CA . LEU A 1 320 ? 19.129 126.164 50.940 1.00 9.06 317 LEU A CA 1
ATOM 5616 C C . LEU A 1 320 ? 20.275 125.218 50.584 1.00 9.58 317 LEU A C 1
ATOM 5617 O O . LEU A 1 320 ? 20.674 125.144 49.421 1.00 9.71 317 LEU A O 1
ATOM 5633 N N . LEU A 1 321 ? 20.811 124.494 51.576 1.00 9.93 318 LEU A N 1
ATOM 5634 C CA . LEU A 1 321 ? 22.023 123.710 51.354 1.00 10.84 318 LEU A CA 1
ATOM 5635 C C . LEU A 1 321 ? 21.772 122.217 51.221 1.00 9.88 318 LEU A C 1
ATOM 5636 O O . LEU A 1 321 ? 22.681 121.502 50.769 1.00 10.39 318 LEU A O 1
ATOM 5652 N N . LEU A 1 322 ? 20.616 121.723 51.665 1.00 10.32 319 LEU A N 1
ATOM 5653 C CA . LEU A 1 322 ? 20.255 120.313 51.618 1.00 10.09 319 LEU A CA 1
ATOM 5654 C C . LEU A 1 322 ? 18.980 120.147 50.804 1.00 10.30 319 LEU A C 1
ATOM 5655 O O . LEU A 1 322 ? 18.046 120.957 50.898 1.00 11.02 319 LEU A O 1
ATOM 5671 N N . PHE A 1 323 ? 18.958 119.085 50.014 1.00 10.13 320 PHE A N 1
ATOM 5672 C CA . PHE A 1 323 ? 17.791 118.690 49.255 1.00 10.65 320 PHE A CA 1
ATOM 5673 C C . PHE A 1 323 ? 16.718 118.107 50.180 1.00 12.20 320 PHE A C 1
ATOM 5674 O O . PHE A 1 323 ? 16.921 117.888 51.377 1.00 12.70 320 PHE A O 1
ATOM 5691 N N . GLU A 1 324 ? 15.562 117.836 49.577 1.00 11.96 321 GLU A N 1
ATOM 5692 C CA . GLU A 1 324 ? 14.420 117.303 50.309 1.00 12.69 321 GLU A CA 1
ATOM 5693 C C . GLU A 1 324 ? 14.720 115.972 50.995 1.00 15.28 321 GLU A C 1
ATOM 5694 O O . GLU A 1 324 ? 14.060 115.630 51.986 1.00 14.49 321 GLU A O 1
ATOM 5706 N N . ASP A 1 325 ? 15.655 115.185 50.467 1.00 13.35 322 ASP A N 1
ATOM 5707 C CA . ASP A 1 325 ? 16.025 113.897 51.059 1.00 12.16 322 ASP A CA 1
ATOM 5708 C C . ASP A 1 325 ? 17.172 114.014 52.051 1.00 13.49 322 ASP A C 1
ATOM 5709 O O . ASP A 1 325 ? 17.760 112.992 52.420 1.00 14.56 322 ASP A O 1
ATOM 5718 N N . TYR A 1 326 ? 17.504 115.227 52.469 1.00 12.04 323 TYR A N 1
ATOM 5719 C CA . TYR A 1 326 ? 18.582 115.545 53.408 1.00 12.65 323 TYR A CA 1
ATOM 5720 C C . TYR A 1 326 ? 19.968 115.489 52.779 1.00 12.74 323 TYR A C 1
ATOM 5721 O O . TYR A 1 326 ? 20.945 115.756 53.494 1.00 12.61 323 TYR A O 1
ATOM 5739 N N . SER A 1 327 ? 20.107 115.137 51.501 1.00 12.52 324 SER A N 1
ATOM 5740 C CA . SER A 1 327 ? 21.427 115.012 50.907 1.00 11.47 324 SER A CA 1
ATOM 5741 C C . SER A 1 327 ? 21.993 116.382 50.547 1.00 11.02 324 SER A C 1
ATOM 5742 O O . SER A 1 327 ? 21.265 117.356 50.320 1.00 11.63 324 SER A O 1
ATOM 5750 N N . ALA A 1 328 ? 23.319 116.457 50.492 1.00 12.00 325 ALA A N 1
ATOM 5751 C CA . ALA A 1 328 ? 24.011 117.720 50.257 1.00 11.23 325 ALA A CA 1
ATOM 5752 C C . ALA A 1 328 ? 23.847 118.195 48.821 1.00 11.40 325 ALA A C 1
ATOM 5753 O O . ALA A 1 328 ? 23.939 117.408 47.873 1.00 12.15 325 ALA A O 1
ATOM 5760 N N . LYS A 1 329 ? 23.656 119.494 48.661 1.00 10.68 326 LYS A N 1
ATOM 5761 C CA . LYS A 1 329 ? 23.545 120.113 47.348 1.00 9.72 326 LYS A CA 1
ATOM 5762 C C . LYS A 1 329 ? 24.886 120.637 46.878 1.00 12.62 326 LYS A C 1
ATOM 5763 O O . LYS A 1 329 ? 25.842 120.771 47.656 1.00 11.53 326 LYS A O 1
ATOM 5782 N N . PRO A 1 330 ? 24.983 121.013 45.601 1.00 11.68 327 PRO A N 1
ATOM 5783 C CA . PRO A 1 330 ? 26.174 121.760 45.164 1.00 11.61 327 PRO A CA 1
ATOM 5784 C C . PRO A 1 330 ? 26.467 122.927 46.070 1.00 11.59 327 PRO A C 1
ATOM 5785 O O . PRO A 1 330 ? 27.633 123.194 46.375 1.00 11.76 327 PRO A O 1
ATOM 5796 N N . ALA A 1 331 ? 25.424 123.606 46.541 1.00 10.15 328 ALA A N 1
ATOM 5797 C CA . ALA A 1 331 ? 25.593 124.746 47.434 1.00 10.91 328 ALA A CA 1
ATOM 5798 C C . ALA A 1 331 ? 26.302 124.364 48.726 1.00 11.98 328 ALA A C 1
ATOM 5799 O O . ALA A 1 331 ? 27.119 125.141 49.236 1.00 11.25 328 ALA A O 1
ATOM 5806 N N . TYR A 1 332 ? 25.946 123.220 49.317 1.00 11.71 329 TYR A N 1
ATOM 5807 C CA . TYR A 1 332 ? 26.655 122.749 50.511 1.00 9.95 329 TYR A CA 1
ATOM 5808 C C . TYR A 1 332 ? 28.155 122.648 50.241 1.00 9.57 329 TYR A C 1
ATOM 5809 O O . TYR A 1 332 ? 28.986 123.174 51.001 1.00 10.69 329 TYR A O 1
ATOM 5827 N N . TRP A 1 333 ? 28.538 121.957 49.161 1.00 10.82 330 TRP A N 1
ATOM 5828 C CA . TRP A 1 333 ? 29.958 121.763 48.888 1.00 10.68 330 TRP A CA 1
ATOM 5829 C C . TRP A 1 333 ? 30.662 123.077 48.624 1.00 11.42 330 TRP A C 1
ATOM 5830 O O . TRP A 1 333 ? 31.836 123.243 49.003 1.00 11.79 330 TRP A O 1
ATOM 5851 N N . ALA A 1 334 ? 29.960 124.027 48.005 1.00 12.38 331 ALA A N 1
ATOM 5852 C CA . ALA A 1 334 ? 30.525 125.353 47.784 1.00 12.54 331 ALA A CA 1
ATOM 5853 C C . ALA A 1 334 ? 30.807 126.067 49.101 1.00 11.69 331 ALA A C 1
ATOM 5854 O O . ALA A 1 334 ? 31.823 126.761 49.228 1.00 13.49 331 ALA A O 1
ATOM 5861 N N . VAL A 1 335 ? 29.891 125.972 50.061 1.00 10.88 332 VAL A N 1
ATOM 5862 C CA . VAL A 1 335 ? 30.084 126.596 51.361 1.00 10.85 332 VAL A CA 1
ATOM 5863 C C . VAL A 1 335 ? 31.254 125.940 52.089 1.00 11.04 332 VAL A C 1
ATOM 5864 O O . VAL A 1 335 ? 32.066 126.625 52.727 1.00 11.77 332 VAL A O 1
ATOM 5877 N N . ILE A 1 336 ? 31.387 124.613 51.982 1.00 11.73 333 ILE A N 1
ATOM 5878 C CA . ILE A 1 336 ? 32.551 123.947 52.568 1.00 12.02 333 ILE A CA 1
ATOM 5879 C C . ILE A 1 336 ? 33.825 124.376 51.861 1.00 14.07 333 ILE A C 1
ATOM 5880 O O . ILE A 1 336 ? 34.863 124.603 52.501 1.00 14.01 333 ILE A O 1
ATOM 5896 N N . GLU A 1 337 ? 33.791 124.458 50.527 1.00 14.68 334 GLU A N 1
ATOM 5897 C CA . GLU A 1 337 ? 34.966 124.895 49.786 1.00 14.19 334 GLU A CA 1
ATOM 5898 C C . GLU A 1 337 ? 35.418 126.278 50.235 1.00 14.00 334 GLU A C 1
ATOM 5899 O O . GLU A 1 337 ? 36.619 126.517 50.425 1.00 15.76 334 GLU A O 1
ATOM 5911 N N . ALA A 1 338 ? 34.485 127.209 50.398 1.00 13.79 335 ALA A N 1
ATOM 5912 C CA . ALA A 1 338 ? 34.843 128.568 50.794 1.00 13.75 335 ALA A CA 1
ATOM 5913 C C . ALA A 1 338 ? 35.446 128.616 52.196 1.00 14.40 335 ALA A C 1
ATOM 5914 O O . ALA A 1 338 ? 36.157 129.571 52.528 1.00 16.68 335 ALA A O 1
ATOM 5921 N N . SER A 1 339 ? 35.165 127.620 53.028 1.00 13.47 336 SER A N 1
ATOM 5922 C CA . SER A 1 339 ? 35.650 127.648 54.406 1.00 15.32 336 SER A CA 1
ATOM 5923 C C . SER A 1 339 ? 37.165 127.447 54.425 1.00 19.46 336 SER A C 1
ATOM 5924 O O . SER A 1 339 ? 37.806 127.806 55.416 1.00 21.26 336 SER A O 1
#

B-factor: mean 17.59, std 10.61, range [7.03, 82.32]